Protein AF-A0A916QIC3-F1 (afdb_monomer_lite)

Structure (mmCIF, N/CA/C/O backbone):
data_AF-A0A916QIC3-F1
#
_entry.id   AF-A0A916QIC3-F1
#
loop_
_atom_site.group_PDB
_atom_site.id
_atom_site.type_symbol
_atom_site.label_atom_id
_atom_site.label_alt_id
_atom_site.label_comp_id
_atom_site.label_asym_id
_atom_site.label_entity_id
_atom_site.label_seq_id
_atom_site.pdbx_PDB_ins_code
_atom_site.Cartn_x
_atom_site.Cartn_y
_atom_site.Cartn_z
_atom_site.occupancy
_atom_site.B_iso_or_equiv
_atom_site.auth_seq_id
_atom_site.auth_comp_id
_atom_site.auth_asym_id
_atom_site.auth_atom_id
_atom_site.pdbx_PDB_model_num
ATOM 1 N N . MET A 1 1 ? -20.312 22.225 -7.350 1.00 36.09 1 MET A N 1
ATOM 2 C CA . MET A 1 1 ? -18.936 21.934 -6.899 1.00 36.09 1 MET A CA 1
ATOM 3 C C . MET A 1 1 ? -18.117 21.579 -8.120 1.00 36.09 1 MET A C 1
ATOM 5 O O . MET A 1 1 ? -18.486 20.655 -8.829 1.00 36.09 1 MET A O 1
ATOM 9 N N . ILE A 1 2 ? -17.095 22.373 -8.419 1.00 29.08 2 ILE A N 1
ATOM 10 C CA . ILE A 1 2 ? -16.241 22.196 -9.595 1.00 29.08 2 ILE A CA 1
ATOM 11 C C . ILE A 1 2 ? -15.229 21.101 -9.238 1.00 29.08 2 ILE A C 1
ATOM 13 O O . ILE A 1 2 ? -14.421 21.301 -8.334 1.00 29.08 2 ILE A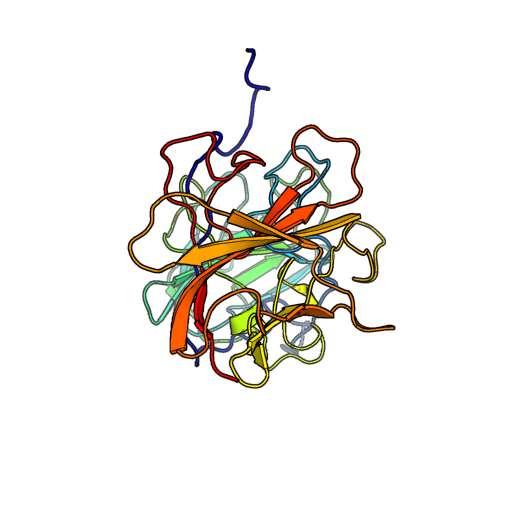 O 1
ATOM 17 N N . GLN A 1 3 ? -15.304 19.932 -9.888 1.00 31.45 3 GLN A N 1
ATOM 18 C CA . GLN A 1 3 ? -14.206 18.962 -9.850 1.00 31.45 3 GLN A CA 1
ATOM 19 C C . GLN A 1 3 ? -12.940 19.681 -10.340 1.00 31.45 3 GLN A C 1
ATOM 21 O O . GLN A 1 3 ? -12.985 20.271 -11.423 1.00 31.45 3 GLN A O 1
ATOM 26 N N . PRO A 1 4 ? -11.813 19.657 -9.610 1.00 37.28 4 PRO A N 1
ATOM 27 C CA . PRO A 1 4 ? -10.561 20.079 -10.210 1.00 37.28 4 PRO A CA 1
ATOM 28 C C . PRO A 1 4 ? -10.269 19.138 -11.381 1.00 37.28 4 PRO A C 1
ATOM 30 O O . PRO A 1 4 ? -10.272 17.913 -11.231 1.00 37.28 4 PRO A O 1
ATOM 33 N N . ALA A 1 5 ? -10.073 19.726 -12.559 1.00 37.09 5 ALA A N 1
ATOM 34 C CA . ALA A 1 5 ? -9.695 19.007 -13.761 1.00 37.09 5 ALA A CA 1
ATOM 35 C C . ALA A 1 5 ? -8.459 18.131 -13.474 1.00 37.09 5 ALA A C 1
ATOM 37 O O . ALA A 1 5 ? -7.467 18.619 -12.935 1.00 37.09 5 ALA A O 1
ATOM 38 N N . ASN A 1 6 ? -8.541 16.851 -13.857 1.00 51.19 6 ASN A N 1
ATOM 39 C CA . ASN A 1 6 ? -7.478 15.830 -13.836 1.00 51.19 6 ASN A CA 1
ATOM 40 C C . ASN A 1 6 ? -7.255 15.011 -12.546 1.00 51.19 6 ASN A C 1
ATOM 42 O O . ASN A 1 6 ? -6.152 14.504 -12.335 1.00 51.19 6 ASN A O 1
ATOM 46 N N . ALA A 1 7 ? -8.269 14.779 -11.705 1.00 57.62 7 ALA A N 1
ATOM 47 C CA . ALA A 1 7 ? -8.163 13.690 -10.726 1.00 57.62 7 ALA A CA 1
ATOM 48 C C . ALA A 1 7 ? -8.193 12.324 -11.448 1.00 57.62 7 ALA A C 1
ATOM 50 O O . ALA A 1 7 ? -9.140 12.029 -12.171 1.00 57.62 7 ALA A O 1
ATOM 51 N N . ALA A 1 8 ? -7.172 11.480 -11.247 1.00 75.38 8 ALA A N 1
ATOM 52 C CA . ALA A 1 8 ? -7.108 10.136 -11.846 1.00 75.38 8 ALA A CA 1
ATOM 53 C C . ALA A 1 8 ? -8.260 9.215 -11.396 1.00 75.38 8 ALA A C 1
ATOM 55 O O . ALA A 1 8 ? -8.572 8.235 -12.066 1.00 75.38 8 ALA A O 1
ATOM 56 N N . TYR A 1 9 ? -8.885 9.544 -10.264 1.00 88.31 9 TYR A N 1
ATOM 57 C CA . TYR A 1 9 ? -9.993 8.815 -9.667 1.00 88.31 9 TYR A CA 1
ATOM 58 C C . TYR A 1 9 ? -11.035 9.796 -9.131 1.00 88.31 9 TYR A C 1
ATOM 60 O O . TYR A 1 9 ? -10.699 10.893 -8.681 1.00 88.31 9 TYR A O 1
ATOM 68 N N . SER A 1 10 ? -12.298 9.374 -9.130 1.00 91.12 10 SER A N 1
ATOM 69 C CA . SER A 1 10 ? -13.367 10.093 -8.429 1.00 91.12 10 SER A CA 1
ATOM 70 C C . SER A 1 10 ? -13.342 9.774 -6.932 1.00 91.12 10 SER A C 1
ATOM 72 O O . SER A 1 10 ? -12.839 8.721 -6.527 1.00 91.12 10 SER A O 1
ATOM 74 N N . GLU A 1 11 ? -13.902 10.654 -6.101 1.00 91.62 11 GLU A N 1
ATOM 75 C CA . GLU A 1 11 ? -14.127 10.363 -4.678 1.00 91.62 11 GLU A CA 1
ATOM 76 C C . GLU A 1 11 ? -14.886 9.041 -4.519 1.00 91.62 11 GLU A C 1
ATOM 78 O O . GLU A 1 11 ? -15.765 8.721 -5.316 1.00 91.62 11 GLU A O 1
ATOM 83 N N . TYR A 1 12 ? -14.513 8.252 -3.514 1.00 93.94 12 TYR A N 1
ATOM 84 C CA . TYR A 1 12 ? -15.037 6.903 -3.281 1.00 93.94 12 TYR A CA 1
ATOM 85 C C . TYR A 1 12 ? -14.756 5.858 -4.372 1.00 93.94 12 TYR A C 1
ATOM 87 O O . TYR A 1 12 ? -15.239 4.732 -4.259 1.00 93.94 12 TYR A O 1
ATOM 95 N N . SER A 1 13 ? -13.904 6.140 -5.363 1.00 95.00 13 SER A N 1
ATOM 96 C CA . SER A 1 13 ? -13.377 5.069 -6.223 1.00 95.00 13 SER A CA 1
ATOM 97 C C . SER A 1 13 ? -12.638 4.051 -5.356 1.00 95.00 13 SER A C 1
ATOM 99 O O . SER A 1 13 ? -11.770 4.428 -4.565 1.00 95.00 13 SER A O 1
ATOM 101 N N . GLU A 1 14 ? -12.971 2.766 -5.474 1.00 96.25 14 GLU A N 1
ATOM 102 C CA . GLU A 1 14 ? -12.161 1.708 -4.872 1.00 96.25 14 GLU A CA 1
ATOM 103 C C . GLU A 1 14 ? -10.829 1.645 -5.608 1.00 96.25 14 GLU A C 1
ATOM 105 O O . GLU A 1 14 ? -10.810 1.295 -6.782 1.00 96.25 14 GLU A O 1
ATOM 110 N N . VAL A 1 15 ? -9.739 1.980 -4.924 1.00 96.62 15 VAL A N 1
ATOM 111 C CA . VAL A 1 15 ? -8.387 2.033 -5.512 1.00 96.62 15 VAL A CA 1
ATOM 112 C C . VAL A 1 15 ? -7.370 1.230 -4.709 1.00 96.62 15 VAL A C 1
ATOM 114 O O . VAL A 1 15 ? -6.227 1.089 -5.132 1.00 96.62 15 VAL A O 1
ATOM 117 N N . PHE A 1 16 ? -7.775 0.678 -3.564 1.00 97.75 16 PHE A N 1
ATOM 118 C CA . PHE A 1 16 ? -6.917 -0.124 -2.700 1.00 97.75 16 PHE A CA 1
ATOM 119 C C . PHE A 1 16 ? -7.486 -1.525 -2.486 1.00 97.75 16 PHE A C 1
ATOM 121 O O . PHE A 1 16 ? -8.695 -1.717 -2.323 1.00 97.75 16 PHE A O 1
ATOM 128 N N . ARG A 1 17 ? -6.583 -2.501 -2.451 1.00 95.75 17 ARG A N 1
ATOM 129 C CA . ARG A 1 17 ? -6.816 -3.889 -2.064 1.00 95.75 17 ARG A CA 1
ATOM 130 C C . ARG A 1 17 ? -6.059 -4.201 -0.776 1.00 95.75 17 ARG A C 1
ATOM 132 O O . ARG A 1 17 ? -5.179 -3.457 -0.344 1.00 95.75 17 ARG A O 1
ATOM 139 N N . GLY A 1 18 ? -6.451 -5.305 -0.145 1.00 92.88 18 GLY A N 1
ATOM 140 C CA . GLY A 1 18 ? -5.774 -5.836 1.030 1.00 92.88 18 GLY A CA 1
ATOM 141 C C . GLY A 1 18 ? -4.408 -6.435 0.695 1.00 92.88 18 GLY A C 1
ATOM 142 O O . GLY A 1 18 ? -3.735 -6.040 -0.254 1.00 92.88 18 GLY A O 1
ATOM 143 N N . VAL A 1 19 ? -4.001 -7.400 1.509 1.00 92.50 19 VAL A N 1
ATOM 144 C CA . VAL A 1 19 ? -2.810 -8.213 1.244 1.00 92.50 19 VAL A CA 1
ATOM 145 C C . VAL A 1 19 ? -3.094 -9.172 0.086 1.00 92.50 19 VAL A C 1
ATOM 147 O O . VAL A 1 19 ? -4.234 -9.608 -0.063 1.00 92.50 19 VAL A O 1
ATOM 150 N N . ILE A 1 20 ? -2.078 -9.488 -0.717 1.00 93.56 20 ILE A N 1
ATOM 151 C CA . ILE A 1 20 ? -2.172 -10.543 -1.740 1.00 93.56 20 ILE A CA 1
ATOM 152 C C . ILE A 1 20 ? -2.288 -11.896 -1.038 1.00 93.56 20 ILE A C 1
ATOM 154 O O . ILE A 1 20 ? -3.292 -12.589 -1.161 1.00 93.56 20 ILE A O 1
ATOM 158 N N . ASP A 1 21 ? -1.277 -12.220 -0.235 1.00 90.62 21 ASP A N 1
ATOM 159 C CA . ASP A 1 21 ? -1.201 -13.421 0.587 1.00 90.62 21 ASP A CA 1
ATOM 160 C C . ASP A 1 21 ? -0.213 -13.196 1.756 1.00 90.62 21 ASP A C 1
ATOM 162 O O . ASP A 1 21 ? 0.237 -12.073 2.017 1.00 90.62 21 ASP A O 1
ATOM 166 N N . SER A 1 22 ? 0.098 -14.258 2.504 1.00 86.12 22 SER A N 1
ATOM 167 C CA . SER A 1 22 ? 1.035 -14.223 3.632 1.00 86.12 22 SER A CA 1
ATOM 168 C C . SER A 1 22 ? 2.458 -14.684 3.289 1.00 86.12 22 SER A C 1
ATOM 170 O O . SER A 1 22 ? 3.361 -14.517 4.118 1.00 86.12 22 SER A O 1
ATOM 172 N N . THR A 1 23 ? 2.710 -15.220 2.094 1.00 90.44 23 THR A N 1
ATOM 173 C CA . THR A 1 23 ? 3.925 -15.986 1.750 1.00 90.44 23 THR A CA 1
ATOM 174 C C . THR A 1 23 ? 4.764 -15.364 0.643 1.00 90.44 23 THR A C 1
ATOM 176 O O . THR A 1 23 ? 5.979 -15.512 0.676 1.00 90.44 23 THR A O 1
ATOM 179 N N . THR A 1 24 ? 4.160 -14.621 -0.278 1.00 92.69 24 THR A N 1
ATOM 180 C CA . THR A 1 24 ? 4.833 -13.965 -1.397 1.00 92.69 24 THR A CA 1
ATOM 181 C C . THR A 1 24 ? 5.832 -12.939 -0.889 1.00 92.69 24 THR A C 1
ATOM 183 O O . THR A 1 24 ? 5.521 -12.097 -0.038 1.00 92.69 24 THR A O 1
ATOM 186 N N . ARG A 1 25 ? 7.059 -13.031 -1.397 1.00 94.56 25 ARG A N 1
ATOM 187 C CA . ARG A 1 25 ? 8.159 -12.111 -1.123 1.00 94.56 25 ARG A CA 1
ATOM 188 C C . ARG A 1 25 ? 8.758 -11.714 -2.459 1.00 94.56 25 ARG A C 1
ATOM 190 O O . ARG A 1 25 ? 9.054 -12.584 -3.260 1.00 94.56 25 ARG A O 1
ATOM 197 N N . TRP A 1 26 ? 8.883 -10.416 -2.682 1.00 96.75 26 TRP A N 1
ATOM 198 C CA . TRP A 1 26 ? 9.445 -9.859 -3.907 1.00 96.75 26 TRP A CA 1
ATOM 199 C C . TRP A 1 26 ? 10.840 -9.324 -3.643 1.00 96.75 26 TRP A C 1
ATOM 201 O O . TRP A 1 26 ? 11.069 -8.706 -2.601 1.00 96.75 26 TRP A O 1
ATOM 211 N N . ILE A 1 27 ? 11.750 -9.489 -4.596 1.00 97.94 27 ILE A N 1
ATOM 212 C CA . ILE A 1 27 ? 13.033 -8.789 -4.535 1.00 97.94 27 ILE A CA 1
ATOM 213 C C . ILE A 1 27 ? 12.848 -7.292 -4.797 1.00 97.94 27 ILE A C 1
ATOM 215 O O . ILE A 1 27 ? 11.770 -6.817 -5.183 1.00 97.94 27 ILE A O 1
ATOM 219 N N . SER A 1 28 ? 13.905 -6.512 -4.575 1.00 97.56 28 SER A N 1
ATOM 220 C CA . SER A 1 28 ? 13.882 -5.112 -4.987 1.00 97.56 28 SER A CA 1
ATOM 221 C C . SER A 1 28 ? 13.668 -4.980 -6.504 1.00 97.56 28 SER A C 1
ATOM 223 O O . SER A 1 28 ? 14.332 -5.682 -7.266 1.00 97.56 28 SER A O 1
ATOM 225 N N . PRO A 1 29 ? 12.834 -4.030 -6.973 1.00 97.31 29 PRO A N 1
ATOM 226 C CA . PRO A 1 29 ? 12.644 -3.772 -8.401 1.00 97.31 29 PRO A CA 1
ATOM 227 C C . PRO A 1 29 ? 13.848 -3.100 -9.074 1.00 97.31 29 PRO A C 1
ATOM 229 O O . PRO A 1 29 ? 13.781 -2.793 -10.263 1.00 97.31 29 PRO A O 1
ATOM 232 N N . ILE A 1 30 ? 14.929 -2.820 -8.338 1.00 96.69 30 ILE A N 1
ATOM 233 C CA . ILE A 1 30 ? 16.113 -2.119 -8.838 1.00 96.69 30 ILE A CA 1
ATOM 234 C C . ILE A 1 30 ? 17.371 -2.928 -8.540 1.00 96.69 30 ILE A C 1
ATOM 236 O O . ILE A 1 30 ? 17.587 -3.361 -7.408 1.00 96.69 30 ILE A O 1
ATOM 240 N N . ALA A 1 31 ? 18.247 -3.037 -9.538 1.00 95.25 31 ALA A N 1
ATOM 241 C CA . ALA A 1 31 ? 19.553 -3.670 -9.401 1.00 95.25 31 ALA A CA 1
ATOM 242 C C . ALA A 1 31 ? 20.696 -2.788 -9.933 1.00 95.25 31 ALA A C 1
ATOM 244 O O . ALA A 1 31 ? 20.499 -1.892 -10.766 1.00 95.25 31 ALA A O 1
ATOM 245 N N . ASP A 1 32 ? 21.910 -3.039 -9.445 1.00 92.19 32 ASP A N 1
ATOM 246 C CA . ASP A 1 32 ? 23.135 -2.480 -10.017 1.00 92.19 32 ASP A CA 1
ATOM 247 C C . ASP A 1 32 ? 23.535 -3.196 -11.321 1.00 92.19 32 ASP A C 1
ATOM 249 O O . ASP A 1 32 ? 22.883 -4.141 -11.765 1.00 92.19 32 ASP A O 1
ATOM 253 N N . SER A 1 33 ? 24.612 -2.745 -11.971 1.00 88.12 33 SER A N 1
ATOM 254 C CA . SER A 1 33 ? 25.088 -3.331 -13.234 1.00 88.12 33 SER A CA 1
ATOM 255 C C . SER A 1 33 ? 25.469 -4.810 -13.141 1.00 88.12 33 SER A C 1
ATOM 257 O O . SER A 1 33 ? 25.479 -5.475 -14.174 1.00 88.12 33 SER A O 1
ATOM 259 N N . ASN A 1 34 ? 25.761 -5.305 -11.938 1.00 90.38 34 ASN A N 1
ATOM 260 C CA . ASN A 1 34 ? 26.170 -6.678 -11.664 1.00 90.38 34 ASN A CA 1
ATOM 261 C C . ASN A 1 34 ? 24.984 -7.564 -11.242 1.00 90.38 34 ASN A C 1
ATOM 263 O O . ASN A 1 34 ? 25.183 -8.744 -10.981 1.00 90.38 34 ASN A O 1
ATOM 267 N N . GLY A 1 35 ? 23.767 -7.011 -11.172 1.00 88.19 35 GLY A N 1
ATOM 268 C CA . GLY A 1 35 ? 22.565 -7.733 -10.750 1.00 88.19 35 GLY A CA 1
ATOM 269 C C . GLY A 1 35 ? 22.335 -7.741 -9.237 1.00 88.19 35 GLY A C 1
ATOM 270 O O . GLY A 1 35 ? 21.396 -8.385 -8.778 1.00 88.19 35 GLY A O 1
ATOM 271 N N . ASN A 1 36 ? 23.126 -7.011 -8.442 1.00 94.50 36 ASN A N 1
ATOM 272 C CA . ASN A 1 36 ? 22.875 -6.924 -7.005 1.00 94.50 36 ASN A CA 1
ATOM 273 C C . ASN A 1 36 ? 21.669 -6.027 -6.730 1.00 94.50 36 ASN A C 1
ATOM 275 O O . ASN A 1 36 ? 21.568 -4.924 -7.275 1.00 94.50 36 ASN A O 1
ATOM 279 N N . GLN A 1 37 ? 20.791 -6.466 -5.829 1.00 95.31 37 GLN A N 1
ATOM 280 C CA . GLN A 1 37 ? 19.622 -5.693 -5.416 1.00 95.31 37 GLN A CA 1
ATOM 281 C C . GLN A 1 37 ? 20.039 -4.373 -4.759 1.00 95.31 37 GLN A C 1
ATOM 283 O O . GLN A 1 37 ? 20.808 -4.343 -3.797 1.00 95.31 37 GLN A O 1
ATOM 288 N N . LEU A 1 38 ? 19.475 -3.273 -5.247 1.00 95.56 38 LEU A N 1
ATOM 289 C CA . LEU A 1 38 ? 19.570 -1.957 -4.625 1.00 95.56 38 LEU A CA 1
ATOM 290 C C . LEU A 1 38 ? 18.245 -1.656 -3.947 1.00 95.56 38 LEU A C 1
ATOM 292 O O . LEU A 1 38 ? 17.210 -1.961 -4.512 1.00 95.56 38 LEU A O 1
ATOM 296 N N . TRP A 1 39 ? 18.246 -1.008 -2.788 1.00 94.50 39 TRP A N 1
ATOM 297 C CA . TRP A 1 39 ? 17.021 -0.671 -2.054 1.00 94.50 39 TRP A CA 1
ATOM 298 C C . TRP A 1 39 ? 16.875 0.851 -1.968 1.00 94.50 39 TRP A C 1
ATOM 300 O O . TRP A 1 39 ? 17.329 1.447 -0.990 1.00 94.50 39 TRP A O 1
ATOM 310 N N . PRO A 1 40 ? 16.312 1.512 -2.998 1.00 92.81 40 PRO A N 1
ATOM 311 C CA . PRO A 1 40 ? 16.256 2.965 -3.033 1.00 92.81 40 PRO A CA 1
ATOM 312 C C . PRO A 1 40 ? 15.350 3.537 -1.945 1.00 92.81 40 PRO A C 1
ATOM 314 O O . PRO A 1 40 ? 14.420 2.881 -1.472 1.00 92.81 40 PRO A O 1
ATOM 317 N N . THR A 1 41 ? 15.587 4.794 -1.582 1.00 92.06 41 THR A N 1
ATOM 318 C CA . THR A 1 41 ? 14.710 5.533 -0.669 1.00 92.06 41 THR A CA 1
ATOM 319 C C . THR A 1 41 ? 13.298 5.625 -1.244 1.00 92.06 41 THR A C 1
ATOM 321 O O . THR A 1 41 ? 13.124 6.005 -2.402 1.00 92.06 41 THR A O 1
ATOM 324 N N . VAL A 1 42 ? 12.285 5.330 -0.425 1.00 93.31 42 VAL A N 1
ATOM 325 C CA . VAL A 1 42 ? 10.874 5.454 -0.818 1.00 93.31 42 VAL A CA 1
ATOM 326 C C . VAL A 1 42 ? 10.425 6.906 -0.606 1.00 93.31 42 VAL A C 1
ATOM 328 O O . VAL A 1 42 ? 10.173 7.352 0.511 1.00 93.31 42 VAL A O 1
ATOM 331 N N . THR A 1 43 ? 10.334 7.695 -1.668 1.00 90.94 43 THR A N 1
ATOM 332 C CA . THR A 1 43 ? 9.992 9.125 -1.571 1.00 90.94 43 THR A CA 1
ATOM 333 C C . THR A 1 43 ? 8.504 9.365 -1.396 1.00 90.94 43 THR A C 1
ATOM 335 O O . THR A 1 43 ? 8.123 10.392 -0.829 1.00 90.94 43 THR A O 1
ATOM 338 N N . SER A 1 44 ? 7.670 8.410 -1.814 1.00 91.69 44 SER A N 1
ATOM 339 C CA . SER A 1 44 ? 6.245 8.423 -1.518 1.00 91.69 44 SER A CA 1
ATOM 340 C C . SER A 1 44 ? 5.683 7.025 -1.303 1.00 91.69 44 SER A C 1
ATOM 342 O O . SER A 1 44 ? 5.964 6.113 -2.077 1.00 91.69 44 SER A O 1
ATOM 344 N N . LYS A 1 45 ? 4.888 6.846 -0.246 1.00 94.81 45 LYS A N 1
ATOM 345 C CA . LYS A 1 45 ? 4.380 5.528 0.168 1.00 94.81 45 LYS A CA 1
ATOM 346 C C . LYS A 1 45 ? 3.026 5.193 -0.432 1.00 94.81 45 LYS A C 1
ATOM 348 O O . LYS A 1 45 ? 2.270 6.075 -0.823 1.00 94.81 45 LYS A O 1
ATOM 353 N N . TRP A 1 46 ? 2.664 3.923 -0.360 1.00 96.25 46 TRP A N 1
ATOM 354 C CA . TRP A 1 46 ? 1.316 3.444 -0.587 1.00 96.25 46 TRP A CA 1
ATOM 355 C C . TRP A 1 46 ? 0.347 4.017 0.453 1.00 96.25 46 TRP A C 1
ATOM 357 O O . TRP A 1 46 ? 0.648 4.108 1.653 1.00 96.25 46 TRP A O 1
ATOM 367 N N . ASN A 1 47 ? -0.832 4.420 -0.025 1.00 95.75 47 ASN A N 1
ATOM 368 C CA . ASN A 1 47 ? -1.877 5.096 0.743 1.00 95.75 47 ASN A CA 1
ATOM 369 C C . ASN A 1 47 ? -1.395 6.390 1.429 1.00 95.75 47 ASN A C 1
ATOM 371 O O . ASN A 1 47 ? -1.906 6.778 2.476 1.00 95.75 47 ASN A O 1
ATOM 375 N N . GLU A 1 48 ? -0.393 7.061 0.860 1.00 93.88 48 GLU A N 1
ATOM 376 C CA . GLU A 1 48 ? 0.116 8.318 1.398 1.00 93.88 48 GLU A CA 1
ATOM 377 C C . GLU A 1 48 ? -0.687 9.512 0.897 1.00 93.88 48 GLU A C 1
ATOM 379 O O . GLU A 1 48 ? -0.907 9.677 -0.302 1.00 93.88 48 GLU A O 1
ATOM 384 N N . VAL A 1 49 ? -1.094 10.390 1.810 1.00 92.19 49 VAL A N 1
ATOM 385 C CA . VAL A 1 49 ? -1.690 11.683 1.459 1.00 92.19 49 VAL A CA 1
ATOM 386 C C . VAL A 1 49 ? -0.597 12.647 0.996 1.00 92.19 49 VAL A C 1
ATOM 388 O O . VAL A 1 49 ? 0.449 12.729 1.632 1.00 92.19 49 VAL A O 1
ATOM 391 N N . ARG A 1 50 ? -0.834 13.406 -0.081 1.00 88.00 50 ARG A N 1
ATOM 392 C CA . ARG A 1 50 ? 0.176 14.206 -0.793 1.00 88.00 50 ARG A CA 1
ATOM 393 C C . ARG A 1 50 ? -0.388 15.565 -1.199 1.00 88.00 50 ARG A C 1
ATOM 395 O O . ARG A 1 50 ? -1.561 15.660 -1.547 1.00 88.00 50 ARG A O 1
ATOM 402 N N . ASN A 1 51 ? 0.464 16.586 -1.228 1.00 86.50 51 ASN A N 1
ATOM 403 C CA . ASN A 1 51 ? 0.152 17.893 -1.811 1.00 86.50 51 ASN A CA 1
ATOM 404 C C . ASN A 1 51 ? 0.817 18.027 -3.193 1.00 86.50 51 ASN A C 1
ATOM 406 O O . ASN A 1 51 ? 1.792 18.756 -3.351 1.00 86.50 51 ASN A O 1
ATOM 410 N N . VAL A 1 52 ? 0.361 17.228 -4.162 1.00 78.69 52 VAL A N 1
ATOM 411 C CA . VAL A 1 52 ? 0.960 17.134 -5.506 1.00 78.69 52 VAL A CA 1
ATOM 412 C C . VAL A 1 52 ? -0.115 16.993 -6.584 1.00 78.69 52 VAL A C 1
ATOM 414 O O . VAL A 1 52 ? -1.219 16.517 -6.309 1.00 78.69 52 VAL A O 1
ATOM 417 N N . ASN A 1 53 ? 0.238 17.330 -7.827 1.00 70.44 53 ASN A N 1
ATOM 418 C CA . ASN A 1 53 ? -0.593 17.123 -9.020 1.00 70.44 53 ASN A CA 1
ATOM 419 C C . ASN A 1 53 ? -0.524 15.659 -9.502 1.00 70.44 53 ASN A C 1
ATOM 421 O O . ASN A 1 53 ? -0.040 15.367 -10.590 1.00 70.44 53 ASN A O 1
ATOM 425 N N . GLY A 1 54 ? -0.990 14.735 -8.658 1.00 79.00 54 GLY A N 1
ATOM 426 C CA . GLY A 1 54 ? -1.021 13.292 -8.903 1.00 79.00 54 GLY A CA 1
ATOM 427 C C . GLY A 1 54 ? -2.065 12.590 -8.028 1.00 79.00 54 GLY A C 1
ATOM 428 O O . GLY A 1 54 ? -2.944 13.227 -7.442 1.00 79.00 54 GLY A O 1
ATOM 429 N N . THR A 1 55 ? -1.994 11.261 -7.910 1.00 85.31 55 THR A N 1
ATOM 430 C CA . THR A 1 55 ? -2.927 10.515 -7.046 1.00 85.31 55 THR A CA 1
ATOM 431 C C . THR A 1 55 ? -2.716 10.893 -5.578 1.00 85.31 55 THR A C 1
ATOM 433 O O . THR A 1 55 ? -1.604 10.852 -5.061 1.00 85.31 55 THR A O 1
ATOM 436 N N . SER A 1 56 ? -3.771 11.286 -4.873 1.00 89.50 56 SER A N 1
ATOM 437 C CA . SER A 1 56 ? -3.714 11.480 -3.428 1.00 89.50 56 SER A CA 1
ATOM 438 C C . SER A 1 56 ? -5.015 10.994 -2.782 1.00 89.50 56 SER A C 1
ATOM 440 O O . SER A 1 56 ? -6.055 11.612 -3.036 1.00 89.50 56 SER A O 1
ATOM 442 N N . PRO A 1 57 ? -4.984 9.912 -1.981 1.00 93.12 57 PRO A N 1
ATOM 443 C CA . PRO A 1 57 ? -3.789 9.176 -1.555 1.00 93.12 57 PRO A CA 1
ATOM 444 C C . PRO A 1 57 ? -3.075 8.427 -2.694 1.00 93.12 57 PRO A C 1
ATOM 446 O O . PRO A 1 57 ? -3.653 8.180 -3.752 1.00 93.12 57 PRO A O 1
ATOM 449 N N . HIS A 1 58 ? -1.794 8.132 -2.491 1.00 94.12 58 HIS A N 1
ATOM 450 C CA . HIS A 1 58 ? -0.934 7.499 -3.483 1.00 94.12 58 HIS A CA 1
ATOM 451 C C . HIS A 1 58 ? -1.260 6.008 -3.661 1.00 94.12 58 HIS A C 1
ATOM 453 O O . HIS A 1 58 ? -1.405 5.275 -2.683 1.00 94.12 58 HIS A O 1
ATOM 459 N N . VAL A 1 59 ? -1.372 5.563 -4.914 1.00 94.94 59 VAL A N 1
ATOM 460 C CA . VAL A 1 59 ? -1.808 4.210 -5.307 1.00 94.94 59 VAL A CA 1
ATOM 461 C C . VAL A 1 59 ? -0.611 3.407 -5.842 1.00 94.94 59 VAL A C 1
ATOM 463 O O . VAL A 1 59 ? -0.616 2.954 -6.983 1.00 94.94 59 VAL A O 1
ATOM 466 N N . GLY A 1 60 ? 0.445 3.315 -5.034 1.00 95.50 60 GLY A N 1
ATOM 467 C CA . GLY A 1 60 ? 1.738 2.702 -5.358 1.00 95.50 60 GLY A CA 1
ATOM 468 C C . GLY A 1 60 ? 2.830 3.232 -4.426 1.00 95.50 60 GLY A C 1
ATOM 469 O O . GLY A 1 60 ? 2.520 3.834 -3.398 1.00 95.50 60 GLY A O 1
ATOM 470 N N . VAL A 1 61 ? 4.094 3.033 -4.782 1.00 95.44 61 VAL A N 1
ATOM 471 C CA . VAL A 1 61 ? 5.254 3.649 -4.125 1.00 95.44 61 VAL A CA 1
ATOM 472 C C . VAL A 1 61 ? 6.135 4.345 -5.153 1.00 95.44 61 VAL A C 1
ATOM 474 O O . VAL A 1 61 ? 6.272 3.862 -6.271 1.00 95.44 61 VAL A O 1
ATOM 477 N N . ASP A 1 62 ? 6.746 5.458 -4.760 1.00 94.44 62 ASP A N 1
ATOM 478 C CA . ASP A 1 62 ? 7.721 6.170 -5.586 1.00 94.44 62 ASP A CA 1
ATOM 479 C C . ASP A 1 62 ? 9.110 5.909 -4.998 1.00 94.44 62 ASP A C 1
ATOM 481 O O . ASP A 1 62 ? 9.354 6.162 -3.814 1.00 94.44 62 ASP A O 1
ATOM 485 N N . LEU A 1 63 ? 10.013 5.365 -5.812 1.00 94.00 63 LEU A N 1
ATOM 486 C CA . LEU A 1 63 ? 11.387 5.045 -5.432 1.00 94.00 63 LEU A CA 1
ATOM 487 C C . LEU A 1 63 ? 12.340 6.087 -6.017 1.00 94.00 63 LEU A C 1
ATOM 489 O O . LEU A 1 63 ? 12.330 6.330 -7.224 1.00 94.00 63 LEU A O 1
ATOM 493 N N . SER A 1 64 ? 13.198 6.677 -5.183 1.00 91.00 64 SER A N 1
ATOM 494 C CA . SER A 1 64 ? 14.214 7.628 -5.641 1.00 91.00 64 SER A CA 1
ATOM 495 C C . SER A 1 64 ? 15.322 6.898 -6.389 1.00 91.00 64 SER A C 1
ATOM 497 O O . SER A 1 64 ? 16.200 6.286 -5.782 1.00 91.00 64 SER A O 1
ATOM 499 N N . VAL A 1 65 ? 15.284 6.961 -7.715 1.00 86.62 65 VAL A N 1
ATOM 500 C CA . VAL A 1 65 ? 16.277 6.339 -8.589 1.00 86.62 65 VAL A CA 1
ATOM 501 C C . VAL A 1 65 ? 16.676 7.305 -9.689 1.00 86.62 65 VAL A C 1
ATOM 503 O O . VAL A 1 65 ? 15.825 7.923 -10.319 1.00 86.62 65 VAL A O 1
ATOM 506 N N . GLN A 1 66 ? 17.983 7.424 -9.913 1.00 77.44 66 GLN A N 1
ATOM 507 C CA . GLN A 1 66 ? 18.516 8.174 -11.047 1.00 77.44 66 GLN A CA 1
ATOM 508 C C . GLN A 1 66 ? 18.197 7.449 -12.358 1.00 77.44 66 GLN A C 1
ATOM 510 O O . GLN A 1 66 ? 18.202 6.208 -12.404 1.00 77.44 66 GLN A O 1
ATOM 515 N N . THR A 1 67 ? 18.011 8.215 -13.435 1.00 66.56 67 THR A N 1
ATOM 516 C CA . THR A 1 67 ? 18.050 7.677 -14.799 1.00 66.56 67 THR A CA 1
ATOM 517 C C . THR A 1 67 ? 19.319 6.840 -14.982 1.00 66.56 67 THR A C 1
ATOM 519 O O . THR A 1 67 ? 20.388 7.230 -14.519 1.00 66.56 67 THR A O 1
ATOM 522 N N . SER A 1 68 ? 19.194 5.663 -15.617 1.00 70.44 68 SER A N 1
ATOM 523 C CA . SER A 1 68 ? 20.217 4.605 -15.842 1.00 70.44 68 SER A CA 1
ATOM 524 C C . SER A 1 68 ? 20.194 3.378 -14.921 1.00 70.44 68 SER A C 1
ATOM 526 O O . SER A 1 68 ? 20.766 2.351 -15.297 1.00 70.44 68 SER A O 1
ATOM 528 N N . LYS A 1 69 ? 19.517 3.405 -13.763 1.00 84.88 69 LYS A N 1
ATOM 529 C CA . LYS A 1 69 ? 19.430 2.198 -12.916 1.00 84.88 69 LYS A CA 1
ATOM 530 C C . LYS A 1 69 ? 18.595 1.102 -13.586 1.00 84.88 69 LYS A C 1
ATOM 532 O O . LYS A 1 69 ? 17.592 1.386 -14.248 1.00 84.88 69 LYS A O 1
ATOM 537 N N . ARG A 1 70 ? 19.035 -0.155 -13.445 1.00 92.81 70 ARG A N 1
ATOM 538 C CA . ARG A 1 70 ? 18.349 -1.319 -14.021 1.00 92.81 70 ARG A CA 1
ATOM 539 C C . ARG A 1 70 ? 17.074 -1.561 -13.232 1.00 92.81 70 ARG A C 1
ATOM 541 O O . ARG A 1 70 ? 17.133 -1.680 -12.012 1.00 92.81 70 ARG A O 1
ATOM 548 N N . VAL A 1 71 ? 15.959 -1.644 -13.944 1.00 95.38 71 VAL A N 1
ATOM 549 C CA . VAL A 1 71 ? 14.704 -2.142 -13.385 1.00 95.38 71 VAL A CA 1
ATOM 550 C C . VAL A 1 71 ? 14.636 -3.627 -13.688 1.00 95.38 71 VAL A C 1
ATOM 552 O O . VAL A 1 71 ? 14.935 -4.033 -14.818 1.00 95.38 71 VAL A O 1
ATOM 555 N N . VAL A 1 72 ? 14.303 -4.417 -12.675 1.00 96.81 72 VAL A N 1
ATOM 556 C CA . VAL A 1 72 ? 14.314 -5.879 -12.738 1.00 96.81 72 VAL A CA 1
ATOM 557 C C . VAL A 1 72 ? 12.964 -6.479 -12.351 1.00 96.81 72 VAL A C 1
ATOM 559 O O . VAL A 1 72 ? 12.198 -5.875 -11.591 1.00 96.81 72 VAL A O 1
ATOM 562 N N . ALA A 1 73 ? 12.669 -7.657 -12.896 1.00 97.75 73 ALA A N 1
ATOM 563 C CA . ALA A 1 73 ? 11.511 -8.453 -12.524 1.00 97.75 73 ALA A CA 1
ATOM 564 C C . ALA A 1 73 ? 11.605 -8.822 -11.038 1.00 97.75 73 ALA A C 1
ATOM 566 O O . ALA A 1 73 ? 12.627 -9.326 -10.579 1.00 97.75 73 ALA A O 1
ATOM 567 N N . VAL A 1 74 ? 10.564 -8.519 -10.261 1.00 97.88 74 VAL A N 1
ATOM 568 C CA . VAL A 1 74 ? 10.577 -8.733 -8.801 1.00 97.88 74 VAL A CA 1
ATOM 569 C C . VAL A 1 74 ? 10.230 -10.158 -8.377 1.00 97.88 74 VAL A C 1
ATOM 571 O O . VAL A 1 74 ? 10.305 -10.471 -7.191 1.00 97.88 74 VAL A O 1
ATOM 574 N N . ALA A 1 75 ? 9.791 -10.961 -9.340 1.00 97.25 75 ALA A N 1
ATOM 575 C CA . ALA A 1 75 ? 9.437 -12.367 -9.246 1.00 97.25 75 ALA A CA 1
ATOM 576 C C . ALA A 1 75 ? 9.432 -12.935 -10.677 1.00 97.25 75 ALA A C 1
ATOM 578 O O . ALA A 1 75 ? 9.470 -12.164 -11.639 1.00 97.25 75 ALA A O 1
ATOM 579 N N . ASP A 1 76 ? 9.298 -14.249 -10.822 1.00 97.81 76 ASP A N 1
ATOM 580 C CA . ASP A 1 76 ? 9.008 -14.855 -12.122 1.00 97.81 76 ASP A CA 1
ATOM 581 C C . ASP A 1 76 ? 7.640 -14.384 -12.644 1.00 97.81 76 ASP A C 1
ATOM 583 O O . ASP A 1 76 ? 6.673 -14.227 -11.879 1.00 97.81 76 ASP A O 1
ATOM 587 N N . GLY A 1 77 ? 7.521 -14.181 -13.955 1.00 97.56 77 GLY A N 1
ATOM 588 C CA . GLY A 1 77 ? 6.239 -13.818 -14.545 1.00 97.56 77 GLY A CA 1
ATOM 589 C C . GLY A 1 77 ? 6.273 -13.463 -16.023 1.00 97.56 77 GLY A C 1
ATOM 590 O O . GLY A 1 77 ? 7.310 -13.491 -16.677 1.00 97.56 77 GLY A O 1
ATOM 591 N N . TYR A 1 78 ? 5.103 -13.078 -16.532 1.00 97.81 78 TYR A N 1
ATOM 592 C CA . TYR A 1 78 ? 4.932 -12.666 -17.923 1.00 97.81 78 TYR A CA 1
ATOM 593 C C . TYR A 1 78 ? 4.909 -11.140 -18.043 1.00 97.81 78 TYR A C 1
ATOM 595 O O . TYR A 1 78 ? 4.011 -10.469 -17.521 1.00 97.81 78 TYR A O 1
ATOM 603 N N . LEU A 1 79 ? 5.887 -10.585 -18.749 1.00 97.00 79 LEU A N 1
ATOM 604 C CA . LEU A 1 79 ? 6.055 -9.160 -18.985 1.00 97.00 79 LEU A CA 1
ATOM 605 C C . LEU A 1 79 ? 5.177 -8.680 -20.144 1.00 97.00 79 LEU A C 1
ATOM 607 O O . LEU A 1 79 ? 5.141 -9.272 -21.221 1.00 97.00 79 LEU A O 1
ATOM 611 N N . THR A 1 80 ? 4.487 -7.564 -19.941 1.00 95.44 80 THR A N 1
ATOM 612 C CA . THR A 1 80 ? 3.691 -6.870 -20.954 1.00 95.44 80 THR A CA 1
ATOM 613 C C . THR A 1 80 ? 4.010 -5.384 -20.935 1.00 95.44 80 THR A C 1
ATOM 615 O O . THR A 1 80 ? 3.867 -4.718 -19.911 1.00 95.44 80 THR A O 1
ATOM 618 N N . ASN A 1 81 ? 4.383 -4.825 -22.080 1.00 93.38 81 ASN A N 1
ATOM 619 C CA . ASN A 1 81 ? 4.411 -3.383 -22.268 1.00 93.38 81 ASN A CA 1
ATOM 620 C C . ASN A 1 81 ? 2.991 -2.848 -22.500 1.00 93.38 81 ASN A C 1
ATOM 622 O O . ASN A 1 81 ? 2.307 -3.304 -23.417 1.00 93.38 81 ASN A O 1
ATOM 626 N N . LEU A 1 82 ? 2.550 -1.877 -21.697 1.00 92.06 82 LEU A N 1
ATOM 627 C CA . LEU A 1 82 ? 1.189 -1.336 -21.804 1.00 92.06 82 LEU A CA 1
ATOM 628 C C . LEU A 1 82 ? 1.045 -0.235 -22.863 1.00 92.06 82 LEU A C 1
ATOM 630 O O . LEU A 1 82 ? -0.081 0.136 -23.189 1.00 92.06 82 LEU A O 1
ATOM 634 N N . GLY A 1 83 ? 2.152 0.296 -23.395 1.00 87.56 83 GLY A N 1
ATOM 635 C CA . GLY A 1 83 ? 2.137 1.338 -24.427 1.00 87.56 83 GLY A CA 1
ATOM 636 C C . GLY A 1 83 ? 1.438 2.632 -23.998 1.00 87.56 83 GLY A C 1
ATOM 637 O O . GLY A 1 83 ? 0.898 3.351 -24.837 1.00 87.56 83 GLY A O 1
ATOM 638 N N . ASP A 1 84 ? 1.396 2.909 -22.695 1.00 88.81 84 ASP A N 1
ATOM 639 C CA . ASP A 1 84 ? 0.684 4.051 -22.140 1.00 88.81 84 ASP A CA 1
ATOM 640 C C . ASP A 1 84 ? 1.583 5.291 -21.983 1.00 88.81 84 ASP A C 1
ATOM 642 O O . ASP A 1 84 ? 2.781 5.282 -22.273 1.00 88.81 84 ASP A O 1
ATOM 646 N N . ARG A 1 85 ? 1.006 6.398 -21.500 1.00 87.44 85 ARG A N 1
ATOM 647 C CA . ARG A 1 85 ? 1.729 7.674 -21.346 1.00 87.44 85 ARG A CA 1
ATOM 648 C C . ARG A 1 85 ? 2.840 7.659 -20.286 1.00 87.44 85 ARG A C 1
ATOM 650 O O . ARG A 1 85 ? 3.574 8.640 -20.183 1.00 87.44 85 ARG A O 1
ATOM 657 N N . TYR A 1 86 ? 2.921 6.610 -19.469 1.00 88.88 86 TYR A N 1
ATOM 658 C CA . TYR A 1 86 ? 3.899 6.461 -18.393 1.00 88.88 86 TYR A CA 1
ATOM 659 C C . TYR A 1 86 ? 5.012 5.471 -18.752 1.00 88.88 86 TYR A C 1
ATOM 661 O O . TYR A 1 86 ? 5.884 5.226 -17.916 1.00 88.88 86 TYR A O 1
ATOM 669 N N . ASN A 1 87 ? 4.996 4.915 -19.972 1.00 90.69 87 ASN A N 1
ATOM 670 C CA . ASN A 1 87 ? 5.824 3.780 -20.380 1.00 90.69 87 ASN A CA 1
ATOM 671 C C . ASN A 1 87 ? 5.721 2.611 -19.395 1.00 90.69 87 ASN A C 1
ATOM 673 O O . ASN A 1 87 ? 6.738 2.057 -18.972 1.00 90.69 87 ASN A O 1
ATOM 677 N N . THR A 1 88 ? 4.504 2.259 -18.984 1.00 93.31 88 THR A N 1
ATOM 678 C CA . THR A 1 88 ? 4.335 1.173 -18.025 1.00 93.31 88 THR A CA 1
ATOM 679 C C . THR A 1 88 ? 4.742 -0.165 -18.620 1.00 93.31 88 THR A C 1
ATOM 681 O O . THR A 1 88 ? 4.275 -0.572 -19.688 1.00 93.31 88 THR A O 1
ATOM 684 N N . VAL A 1 89 ? 5.557 -0.887 -17.861 1.00 95.00 89 VAL A N 1
ATOM 685 C CA . VAL A 1 89 ? 5.748 -2.321 -18.029 1.00 95.00 89 VAL A CA 1
ATOM 686 C C . VAL A 1 89 ? 5.024 -3.026 -16.888 1.00 95.00 89 VAL A C 1
ATOM 688 O O . VAL A 1 89 ? 5.098 -2.599 -15.739 1.00 95.00 89 VAL A O 1
ATOM 691 N N . SER A 1 90 ? 4.289 -4.079 -17.216 1.00 97.06 90 SER A N 1
ATOM 692 C CA . SER A 1 90 ? 3.490 -4.867 -16.288 1.00 97.06 90 SER A CA 1
ATOM 693 C C . SER A 1 90 ? 3.982 -6.304 -16.286 1.00 97.06 90 SER A C 1
ATOM 695 O O . SER A 1 90 ? 3.965 -6.963 -17.320 1.00 97.06 90 SER A O 1
ATOM 697 N N . LEU A 1 91 ? 4.430 -6.788 -15.136 1.00 97.81 91 LEU A N 1
ATOM 698 C CA . LEU A 1 91 ? 4.818 -8.175 -14.932 1.00 97.81 91 LEU A CA 1
ATOM 699 C C . LEU A 1 91 ? 3.676 -8.901 -14.221 1.00 97.81 91 LEU A C 1
ATOM 701 O O . LEU A 1 91 ? 3.375 -8.613 -13.062 1.00 97.81 91 LEU A O 1
ATOM 705 N N . LYS A 1 92 ? 3.038 -9.845 -14.908 1.00 98.00 92 LYS A N 1
ATOM 706 C CA . LYS A 1 92 ? 2.042 -10.730 -14.306 1.00 98.00 92 LYS A CA 1
ATOM 707 C C . LYS A 1 92 ? 2.760 -11.846 -13.549 1.00 98.00 92 LYS A C 1
ATOM 709 O O . LYS A 1 92 ? 3.311 -12.747 -14.177 1.00 98.00 92 LYS A O 1
ATOM 714 N N . THR A 1 93 ? 2.733 -11.793 -12.222 1.00 95.31 93 THR A N 1
ATOM 715 C CA . THR A 1 93 ? 3.301 -12.832 -11.352 1.00 95.31 93 THR A CA 1
ATOM 716 C C . THR A 1 93 ? 2.275 -13.943 -11.091 1.00 95.31 93 THR A C 1
ATOM 718 O O . THR A 1 93 ? 1.139 -13.898 -11.576 1.00 95.31 93 THR A O 1
ATOM 721 N N . ALA A 1 94 ? 2.634 -14.931 -10.265 1.00 80.94 94 ALA A N 1
ATOM 722 C CA . ALA A 1 94 ? 1.667 -15.879 -9.707 1.00 80.94 94 ALA A CA 1
ATOM 723 C C . ALA A 1 94 ? 0.465 -15.160 -9.041 1.00 80.94 94 ALA A C 1
ATOM 725 O O . ALA A 1 94 ? 0.575 -14.008 -8.613 1.00 80.94 94 ALA A O 1
ATOM 726 N N . ASN A 1 95 ? -0.680 -15.850 -8.940 1.00 80.75 95 ASN A N 1
ATOM 727 C CA . ASN A 1 95 ? -1.935 -15.362 -8.336 1.00 80.75 95 ASN A CA 1
ATOM 728 C C . ASN A 1 95 ? -2.635 -14.195 -9.068 1.00 80.75 95 ASN A C 1
ATOM 730 O O . ASN A 1 95 ? -3.376 -13.445 -8.436 1.00 80.75 95 ASN A O 1
ATOM 734 N N . ASP A 1 96 ? -2.414 -14.033 -10.379 1.00 87.50 96 ASP A N 1
ATOM 735 C CA . ASP A 1 96 ? -3.001 -12.950 -11.193 1.00 87.50 96 ASP A CA 1
ATOM 736 C C . ASP A 1 96 ? -2.709 -11.535 -10.646 1.00 87.50 96 ASP A C 1
ATOM 738 O O . ASP A 1 96 ? -3.492 -10.600 -10.822 1.00 87.50 96 ASP A O 1
ATOM 742 N N . VAL A 1 97 ? -1.556 -11.370 -9.993 1.00 95.44 97 VAL A N 1
ATOM 743 C CA . VAL A 1 97 ? -1.060 -10.072 -9.529 1.00 95.44 97 VAL A CA 1
ATOM 744 C C . VAL A 1 97 ? -0.220 -9.425 -10.622 1.00 95.44 97 VAL A C 1
ATOM 746 O O . VAL A 1 97 ? 0.657 -10.059 -11.207 1.00 95.44 97 VAL A O 1
ATOM 749 N N . TYR A 1 98 ? -0.460 -8.140 -10.864 1.00 97.75 98 TYR A N 1
ATOM 750 C CA . TYR A 1 98 ? 0.267 -7.349 -11.851 1.00 97.75 98 TYR A CA 1
ATOM 751 C C . TYR A 1 98 ? 1.201 -6.377 -11.145 1.00 97.75 98 TYR A C 1
ATOM 753 O O . TYR A 1 98 ? 0.769 -5.475 -10.427 1.00 97.75 98 TYR A O 1
ATOM 761 N N . CYS A 1 99 ? 2.495 -6.573 -11.332 1.00 97.44 99 CYS A N 1
ATOM 762 C CA . CYS A 1 99 ? 3.525 -5.678 -10.851 1.00 97.44 99 CYS A CA 1
ATOM 763 C C . CYS A 1 99 ? 3.790 -4.611 -11.918 1.00 97.44 99 CYS A C 1
ATOM 765 O O . CYS A 1 99 ? 4.290 -4.928 -12.997 1.00 97.44 99 CYS A O 1
ATOM 767 N N . HIS A 1 100 ? 3.417 -3.358 -11.652 1.00 97.62 100 HIS A N 1
ATOM 768 C CA . HIS A 1 100 ? 3.639 -2.273 -12.607 1.00 97.62 100 HIS A CA 1
ATOM 769 C C . HIS A 1 100 ? 4.903 -1.488 -12.272 1.00 97.62 100 HIS A C 1
ATOM 771 O O . HIS A 1 100 ? 5.143 -1.128 -11.118 1.00 97.62 100 HIS A O 1
ATOM 777 N N . TYR A 1 101 ? 5.655 -1.186 -13.324 1.00 96.62 101 TYR A N 1
ATOM 778 C CA . TYR A 1 101 ? 6.860 -0.372 -13.331 1.00 96.62 101 TYR A CA 1
ATOM 779 C C . TYR A 1 101 ? 6.603 0.829 -14.236 1.00 96.62 101 TYR A C 1
ATOM 781 O O . TYR A 1 101 ? 6.394 0.676 -15.440 1.00 96.62 101 TYR A O 1
ATOM 789 N N . GLU A 1 102 ? 6.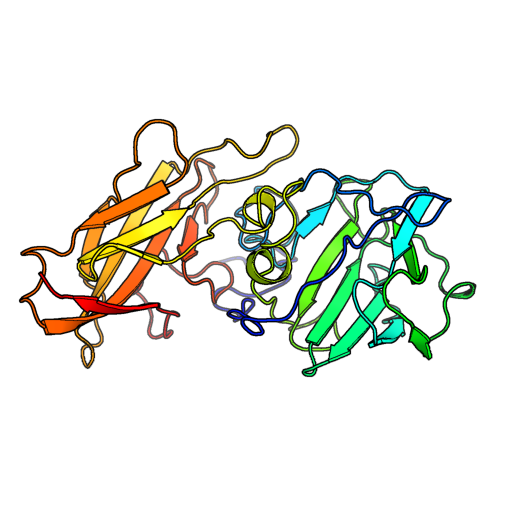575 2.022 -13.656 1.00 94.44 102 GLU A N 1
ATOM 790 C CA . GLU A 1 102 ? 6.104 3.246 -14.301 1.00 94.44 102 GLU A CA 1
ATOM 791 C C . GLU A 1 102 ? 7.152 4.346 -14.324 1.00 94.44 102 GLU A C 1
ATOM 793 O O . GLU A 1 102 ? 8.081 4.376 -13.520 1.00 94.44 102 GLU A O 1
ATOM 798 N N . HIS A 1 103 ? 6.968 5.279 -15.256 1.00 92.56 103 HIS A N 1
ATOM 799 C CA . HIS A 1 103 ? 7.914 6.351 -15.558 1.00 92.56 103 HIS A CA 1
ATOM 800 C C . HIS A 1 103 ? 9.237 5.835 -16.128 1.00 92.56 103 HIS A C 1
ATOM 802 O O . HIS A 1 103 ? 10.269 6.495 -16.044 1.00 92.56 103 HIS A O 1
ATOM 808 N N . MET A 1 104 ? 9.202 4.662 -16.756 1.00 90.62 104 MET A N 1
ATOM 809 C CA . MET A 1 104 ? 10.355 4.017 -17.374 1.00 90.62 104 MET A CA 1
ATOM 810 C C . MET A 1 104 ? 10.915 4.860 -18.524 1.00 90.62 104 MET A C 1
ATOM 812 O O . MET A 1 104 ? 10.186 5.602 -19.188 1.00 90.62 104 MET A O 1
ATOM 816 N N . VAL A 1 105 ? 12.213 4.719 -18.807 1.00 87.94 105 VAL A N 1
ATOM 817 C CA . VAL A 1 105 ? 12.805 5.296 -20.025 1.00 87.94 105 VAL A CA 1
ATOM 818 C C . VAL A 1 105 ? 12.082 4.745 -21.257 1.00 87.94 105 VAL A C 1
ATOM 820 O O . VAL A 1 105 ? 11.777 3.555 -21.321 1.00 87.94 105 VAL A O 1
ATOM 823 N N . VAL A 1 106 ? 11.844 5.610 -22.250 1.00 65.62 106 VAL A N 1
ATOM 824 C CA . VAL A 1 106 ? 11.305 5.236 -23.567 1.00 65.62 106 VAL A CA 1
ATOM 825 C C . VAL A 1 106 ? 12.313 4.321 -24.274 1.00 65.62 106 VAL A C 1
ATOM 827 O O . VAL A 1 106 ? 13.173 4.790 -25.012 1.00 65.62 106 VAL A O 1
ATOM 830 N N . ASN A 1 107 ? 12.262 3.014 -24.025 1.00 58.56 107 ASN A N 1
ATOM 831 C CA . ASN A 1 107 ? 12.928 2.022 -24.866 1.00 58.56 107 ASN A CA 1
ATOM 832 C C . ASN A 1 107 ? 12.291 0.638 -24.673 1.00 58.56 107 ASN A C 1
ATOM 834 O O . ASN A 1 107 ? 12.784 -0.205 -23.925 1.00 58.56 107 ASN A O 1
ATOM 838 N N . THR A 1 108 ? 11.170 0.421 -25.356 1.00 52.69 108 THR A N 1
ATOM 839 C CA . THR A 1 108 ? 10.436 -0.853 -25.381 1.00 52.69 108 THR A CA 1
ATOM 840 C C . THR A 1 108 ? 11.125 -1.915 -26.246 1.00 52.69 108 THR A C 1
ATOM 842 O O . THR A 1 108 ? 10.799 -3.092 -26.155 1.00 52.69 108 THR A O 1
ATOM 845 N N . THR A 1 109 ? 12.115 -1.530 -27.058 1.00 56.47 109 THR A N 1
ATOM 846 C CA . THR A 1 109 ? 12.809 -2.429 -27.994 1.00 56.47 109 THR A CA 1
ATOM 847 C C . THR A 1 109 ? 13.790 -3.403 -27.336 1.00 56.47 109 THR A C 1
ATOM 849 O O . THR A 1 109 ? 14.145 -4.396 -27.959 1.00 56.47 109 THR A O 1
ATOM 852 N N . GLY A 1 110 ? 14.229 -3.151 -26.097 1.00 72.69 110 GLY A N 1
ATOM 853 C CA . GLY A 1 110 ? 15.176 -4.027 -25.389 1.00 72.69 110 GLY A CA 1
ATOM 854 C C . GLY A 1 110 ? 14.545 -5.134 -24.536 1.00 72.69 110 GLY A C 1
ATOM 855 O O . GLY A 1 110 ? 15.269 -6.023 -24.098 1.00 72.69 110 GLY A O 1
ATOM 856 N N . TYR A 1 111 ? 13.233 -5.073 -24.281 1.00 85.56 111 TYR A N 1
ATOM 857 C CA . TYR A 1 111 ? 12.533 -5.956 -23.337 1.00 85.56 111 TYR A CA 1
ATOM 858 C C . TYR A 1 111 ? 11.170 -6.356 -23.924 1.00 85.56 111 TYR A C 1
ATOM 860 O O . TYR A 1 111 ? 10.168 -5.689 -23.649 1.00 85.56 111 TYR A O 1
ATOM 868 N N . PRO A 1 112 ? 11.135 -7.354 -24.829 1.00 91.12 112 PRO A N 1
ATOM 869 C CA . PRO A 1 112 ? 9.896 -7.787 -25.468 1.00 91.12 112 PRO A CA 1
ATOM 870 C C . PRO A 1 112 ? 8.911 -8.384 -24.457 1.00 91.12 112 PRO A C 1
ATOM 872 O O . PRO A 1 112 ? 9.291 -8.818 -23.377 1.00 91.12 112 PRO A O 1
ATOM 875 N N . ASN A 1 113 ? 7.632 -8.446 -24.829 1.00 94.69 113 ASN A N 1
ATOM 876 C CA . ASN A 1 113 ? 6.657 -9.203 -24.045 1.00 94.69 113 ASN A CA 1
ATOM 877 C C . ASN A 1 113 ? 7.054 -10.687 -24.024 1.00 94.69 113 ASN A C 1
ATOM 879 O O . ASN A 1 113 ? 7.421 -11.230 -25.068 1.00 94.69 113 ASN A O 1
ATOM 883 N N . GLY A 1 114 ? 6.943 -11.340 -22.871 1.00 96.00 114 GLY A N 1
ATOM 884 C CA . GLY A 1 114 ? 7.363 -12.731 -22.709 1.00 96.00 114 GLY A CA 1
ATOM 885 C C . GLY A 1 114 ? 7.577 -13.114 -21.252 1.00 96.00 114 GLY A C 1
ATOM 886 O O . GLY A 1 114 ? 7.300 -12.318 -20.358 1.00 96.00 114 GLY A O 1
ATOM 887 N N . ASP A 1 115 ? 8.070 -14.326 -21.028 1.00 97.75 115 ASP A N 1
ATOM 888 C CA . ASP A 1 115 ? 8.430 -14.814 -19.698 1.00 97.75 115 ASP A CA 1
ATOM 889 C C . ASP A 1 115 ? 9.785 -14.248 -19.253 1.00 97.75 115 ASP A C 1
ATOM 891 O O . ASP A 1 115 ? 10.726 -14.169 -20.043 1.00 97.75 115 ASP A O 1
ATOM 895 N N . TYR A 1 116 ? 9.858 -13.852 -17.986 1.00 97.31 116 TYR A N 1
ATOM 896 C CA . TYR A 1 116 ? 11.049 -13.330 -17.321 1.00 97.31 116 TYR A CA 1
ATOM 897 C C . TYR A 1 116 ? 11.192 -13.986 -15.948 1.00 97.31 116 TYR A C 1
ATOM 899 O O . TYR A 1 116 ? 10.194 -14.192 -15.251 1.00 97.31 116 TYR A O 1
ATOM 907 N N . GLU A 1 117 ? 12.428 -14.283 -15.561 1.00 97.69 117 GLU A N 1
ATOM 908 C CA . GLU A 1 117 ? 12.766 -14.808 -14.238 1.00 97.69 117 GLU A CA 1
ATOM 909 C C . GLU A 1 117 ? 12.995 -13.665 -13.239 1.00 97.69 117 GLU A C 1
ATOM 911 O O . GLU A 1 117 ? 13.330 -12.531 -13.606 1.00 97.69 117 GLU A O 1
ATOM 916 N N . GLU A 1 118 ? 12.823 -13.951 -11.949 1.00 97.88 118 GLU A N 1
ATOM 917 C CA . GLU A 1 118 ? 13.166 -13.029 -10.870 1.00 97.88 118 GLU A CA 1
ATOM 918 C C . GLU A 1 118 ? 14.602 -12.491 -11.034 1.00 97.88 118 GLU A C 1
ATOM 920 O O . GLU A 1 118 ? 15.575 -13.237 -11.123 1.00 97.88 118 GLU A O 1
ATOM 925 N N . GLY A 1 119 ? 14.752 -11.164 -11.044 1.00 97.12 119 GLY A N 1
ATOM 926 C CA . GLY A 1 119 ? 16.042 -10.489 -11.210 1.00 97.12 119 GLY A CA 1
ATOM 927 C C . GLY A 1 119 ? 16.420 -10.169 -12.656 1.00 97.12 119 GLY A C 1
ATOM 928 O O . GLY A 1 119 ? 17.328 -9.352 -12.869 1.00 97.12 119 GLY A O 1
ATOM 929 N N . ASP A 1 120 ? 15.706 -10.705 -13.650 1.00 96.56 120 ASP A N 1
ATOM 930 C CA . ASP A 1 120 ? 15.936 -10.331 -15.039 1.00 96.56 120 ASP A CA 1
ATOM 931 C C . ASP A 1 120 ? 15.702 -8.841 -15.251 1.00 96.56 120 ASP A C 1
ATOM 933 O O . ASP A 1 120 ? 14.778 -8.230 -14.712 1.00 96.56 120 ASP A O 1
ATOM 937 N N . ARG A 1 121 ? 16.537 -8.224 -16.089 1.00 94.56 121 ARG A N 1
ATOM 938 C CA . ARG A 1 121 ? 16.341 -6.820 -16.450 1.00 94.56 121 ARG A CA 1
ATOM 939 C C . ARG A 1 121 ? 15.155 -6.696 -17.393 1.00 94.56 121 ARG A C 1
ATOM 941 O O . ARG A 1 121 ? 15.155 -7.287 -18.465 1.00 94.56 121 ARG A O 1
ATOM 948 N N . ILE A 1 122 ? 14.235 -5.815 -17.024 1.00 94.38 122 ILE A N 1
ATOM 949 C CA . ILE A 1 122 ? 13.001 -5.519 -17.765 1.00 94.38 122 ILE A CA 1
ATOM 950 C C . ILE A 1 122 ? 12.893 -4.044 -18.162 1.00 94.38 122 ILE A C 1
ATOM 952 O O . ILE A 1 122 ? 11.891 -3.602 -18.719 1.00 94.38 122 ILE A O 1
ATOM 956 N N . GLY A 1 123 ? 13.910 -3.242 -17.842 1.00 92.56 123 GLY A N 1
ATOM 957 C CA . GLY A 1 123 ? 13.921 -1.840 -18.220 1.00 92.56 123 GLY A CA 1
ATOM 958 C C . GLY A 1 123 ? 14.979 -0.997 -17.528 1.00 92.56 123 GLY A C 1
ATOM 959 O O . GLY A 1 123 ? 15.979 -1.476 -16.975 1.00 92.56 123 GLY A O 1
ATOM 960 N N . THR A 1 124 ? 14.734 0.307 -17.581 1.00 91.88 124 THR A N 1
ATOM 961 C CA . THR A 1 124 ? 15.533 1.338 -16.929 1.00 91.88 124 THR A CA 1
ATOM 962 C C . THR A 1 124 ? 14.607 2.408 -16.373 1.00 91.88 124 THR A C 1
ATOM 964 O O . THR A 1 124 ? 13.690 2.852 -17.064 1.00 91.88 124 THR A O 1
ATOM 967 N N . ALA A 1 125 ? 14.859 2.815 -15.130 1.00 90.25 125 ALA A N 1
ATOM 968 C CA . ALA A 1 125 ? 14.081 3.857 -14.477 1.00 90.25 125 ALA A CA 1
ATOM 969 C C . ALA A 1 125 ? 14.286 5.206 -15.177 1.00 90.25 125 ALA A C 1
ATOM 971 O O . ALA A 1 125 ? 15.386 5.491 -15.664 1.00 90.25 125 ALA A O 1
ATOM 972 N N . GLY A 1 126 ? 13.236 6.022 -15.234 1.00 90.19 126 GLY A N 1
ATOM 973 C CA . GLY A 1 126 ? 13.240 7.286 -15.960 1.00 90.19 126 GLY A CA 1
ATOM 974 C C . GLY A 1 126 ? 12.340 8.344 -15.330 1.00 90.19 126 GLY A C 1
ATOM 975 O O . GLY A 1 126 ? 12.252 8.473 -14.111 1.00 90.19 126 GLY A O 1
ATOM 976 N N . SER A 1 127 ? 11.704 9.142 -16.185 1.00 90.62 127 SER A N 1
ATOM 977 C CA . SER A 1 127 ? 10.788 10.218 -15.793 1.00 90.62 127 SER A CA 1
ATOM 978 C C . SER A 1 127 ? 9.605 10.380 -16.759 1.00 90.62 127 SER A C 1
ATOM 980 O O . SER A 1 127 ? 8.929 11.410 -16.753 1.00 90.62 127 SER A O 1
ATOM 982 N N . THR A 1 128 ? 9.321 9.390 -17.615 1.00 89.75 128 THR A N 1
ATOM 983 C CA . THR A 1 128 ? 8.282 9.545 -18.646 1.00 89.75 128 THR A CA 1
ATOM 984 C C . THR A 1 128 ? 6.887 9.687 -18.035 1.00 89.75 128 THR A C 1
ATOM 986 O O . THR A 1 128 ? 6.443 8.870 -17.230 1.00 89.75 128 THR A O 1
ATOM 989 N N . GLY A 1 129 ? 6.187 10.764 -18.400 1.00 84.81 129 GLY A N 1
ATOM 990 C CA . GLY A 1 129 ? 4.864 11.085 -17.858 1.00 84.81 129 GLY A CA 1
ATOM 991 C C . GLY A 1 129 ? 4.864 11.488 -16.375 1.00 84.81 129 GLY A C 1
ATOM 992 O O . GLY A 1 129 ? 3.790 11.717 -15.821 1.00 84.81 129 GLY A O 1
ATOM 993 N N . SER A 1 130 ? 6.036 11.592 -15.736 1.00 83.69 130 SER A N 1
ATOM 994 C CA . SER A 1 130 ? 6.192 12.093 -14.368 1.00 83.69 130 SER A CA 1
ATOM 995 C C . SER A 1 130 ? 6.182 13.622 -14.352 1.00 83.69 130 SER A C 1
ATOM 997 O O . SER A 1 130 ? 6.839 14.275 -15.160 1.00 83.69 130 SER A O 1
ATOM 999 N N . THR A 1 131 ? 5.485 14.206 -13.379 1.00 77.12 131 THR A N 1
ATOM 1000 C CA . THR A 1 131 ? 5.532 15.650 -13.089 1.00 77.12 131 THR A CA 1
ATOM 1001 C C . THR A 1 131 ? 6.564 16.010 -12.014 1.00 77.12 131 THR A C 1
ATOM 1003 O O . THR A 1 131 ? 6.783 17.189 -11.757 1.00 77.12 131 THR A O 1
ATOM 1006 N N . GLY A 1 132 ? 7.147 15.013 -11.336 1.00 73.50 132 GLY A N 1
ATOM 1007 C CA . GLY A 1 132 ? 7.977 15.175 -10.133 1.00 73.50 132 GLY A CA 1
ATOM 1008 C C . GLY A 1 132 ? 9.471 14.914 -10.336 1.00 73.50 132 GLY A C 1
ATOM 1009 O O . GLY A 1 132 ? 10.207 14.862 -9.356 1.00 73.50 132 GLY A O 1
ATOM 1010 N N . GLY A 1 133 ? 9.918 14.731 -11.583 1.00 82.69 133 GLY A N 1
ATOM 1011 C CA . GLY A 1 133 ? 11.293 14.343 -11.908 1.00 82.69 133 GLY A CA 1
ATOM 1012 C C . GLY A 1 133 ? 11.509 12.827 -11.915 1.00 82.69 133 GLY A C 1
ATOM 1013 O O . GLY A 1 133 ? 10.550 12.050 -11.985 1.00 82.69 133 GLY A O 1
ATOM 1014 N N . GLU A 1 134 ? 12.778 12.421 -11.897 1.00 88.31 134 GLU A N 1
ATOM 1015 C CA . GLU A 1 134 ? 13.211 11.022 -12.010 1.00 88.31 134 GLU A CA 1
ATOM 1016 C C . GLU A 1 134 ? 12.829 10.195 -10.780 1.00 88.31 134 GLU A C 1
ATOM 1018 O O . GLU A 1 134 ? 13.183 10.535 -9.649 1.00 88.31 134 GLU A O 1
ATOM 1023 N N . HIS A 1 135 ? 12.096 9.109 -11.014 1.00 91.94 135 HIS A N 1
ATOM 1024 C CA . HIS A 1 135 ? 11.766 8.088 -10.024 1.00 91.94 135 HIS A CA 1
ATOM 1025 C C . HIS A 1 135 ? 11.178 6.858 -10.726 1.00 91.94 135 HIS A C 1
ATOM 1027 O O . HIS A 1 135 ? 10.762 6.928 -11.881 1.00 91.94 135 HIS A O 1
ATOM 1033 N N . LEU A 1 136 ? 11.106 5.737 -10.010 1.00 94.50 136 LEU A N 1
ATOM 1034 C CA . LEU A 1 136 ? 10.293 4.592 -10.413 1.00 94.50 136 LEU A CA 1
ATOM 1035 C C . LEU A 1 136 ? 9.004 4.622 -9.594 1.00 94.50 136 LEU A C 1
ATOM 1037 O O . LEU A 1 136 ? 9.072 4.511 -8.368 1.00 94.50 136 LEU A O 1
ATOM 1041 N N . HIS A 1 137 ? 7.855 4.740 -10.257 1.00 95.44 137 HIS A N 1
ATOM 1042 C CA . HIS A 1 137 ? 6.583 4.405 -9.622 1.00 95.44 137 HIS A CA 1
ATOM 1043 C C . HIS A 1 137 ? 6.372 2.896 -9.736 1.00 95.44 137 HIS A C 1
ATOM 1045 O O . HIS A 1 137 ? 6.544 2.310 -10.806 1.00 95.44 137 HIS A O 1
ATOM 1051 N N . PHE A 1 138 ? 6.063 2.258 -8.615 1.00 97.62 138 PHE A N 1
ATOM 1052 C CA . PHE A 1 138 ? 6.054 0.810 -8.490 1.00 97.62 138 PHE A CA 1
ATOM 1053 C C . PHE A 1 138 ? 4.895 0.343 -7.615 1.00 97.62 138 PHE A C 1
ATOM 1055 O O . PHE A 1 138 ? 4.566 0.969 -6.605 1.00 97.62 138 PHE A O 1
ATOM 1062 N N . GLY A 1 139 ? 4.291 -0.792 -7.948 1.00 97.31 139 GLY A N 1
ATOM 1063 C CA . GLY A 1 139 ? 3.267 -1.374 -7.092 1.00 97.31 139 GLY A CA 1
ATOM 1064 C C . GLY A 1 139 ? 2.697 -2.681 -7.612 1.00 97.31 139 GLY A C 1
ATOM 1065 O O . GLY A 1 139 ? 2.908 -3.068 -8.759 1.00 97.31 139 GLY A O 1
ATOM 1066 N N . ALA A 1 140 ? 1.944 -3.344 -6.741 1.00 97.62 140 ALA A N 1
ATOM 1067 C CA . ALA A 1 140 ? 1.150 -4.516 -7.073 1.00 97.62 140 ALA A CA 1
ATOM 1068 C C . ALA A 1 140 ? -0.308 -4.115 -7.326 1.00 97.62 140 ALA A C 1
ATOM 1070 O O . ALA A 1 140 ? -0.888 -3.363 -6.534 1.00 97.62 140 ALA A O 1
ATOM 1071 N N . TYR A 1 141 ? -0.912 -4.646 -8.385 1.00 97.69 141 TYR A N 1
ATOM 1072 C CA . TYR A 1 141 ? -2.244 -4.280 -8.864 1.00 97.69 141 TYR A CA 1
ATOM 1073 C C . TYR A 1 141 ? -3.069 -5.498 -9.278 1.00 97.69 141 TYR A C 1
ATOM 1075 O O . TYR A 1 141 ? -2.525 -6.558 -9.576 1.00 97.69 141 TYR A O 1
ATOM 1083 N N . ASP A 1 142 ? -4.394 -5.341 -9.297 1.00 96.94 142 ASP A N 1
ATOM 1084 C CA . ASP A 1 142 ? -5.359 -6.407 -9.613 1.00 96.94 142 ASP A CA 1
ATOM 1085 C C . ASP A 1 142 ? -5.700 -6.544 -11.104 1.00 96.94 142 ASP A C 1
ATOM 1087 O O . ASP A 1 142 ? -6.561 -7.339 -11.473 1.00 96.94 142 ASP A O 1
ATOM 1091 N N . GLN A 1 143 ? -5.042 -5.777 -11.975 1.00 95.75 143 GLN A N 1
ATOM 1092 C CA . GLN A 1 143 ? -5.298 -5.815 -13.412 1.00 95.75 143 GLN A CA 1
ATOM 1093 C C . GLN A 1 143 ? -4.124 -5.292 -14.238 1.00 95.75 143 GLN A C 1
ATOM 1095 O O . GLN A 1 143 ? -3.400 -4.392 -13.814 1.00 95.75 143 GLN A O 1
ATOM 1100 N N . ASN A 1 144 ? -4.033 -5.788 -15.473 1.00 95.81 144 ASN A N 1
ATOM 1101 C CA . ASN A 1 144 ? -3.040 -5.403 -16.474 1.00 95.81 144 ASN A CA 1
ATOM 1102 C C . ASN A 1 144 ? -3.372 -4.068 -17.172 1.00 95.81 144 ASN A C 1
ATOM 1104 O O . ASN A 1 144 ? -3.519 -4.005 -18.392 1.00 95.81 144 ASN A O 1
ATOM 1108 N N . SER A 1 145 ? -3.615 -3.008 -16.407 1.00 93.56 145 SER A N 1
ATOM 1109 C CA 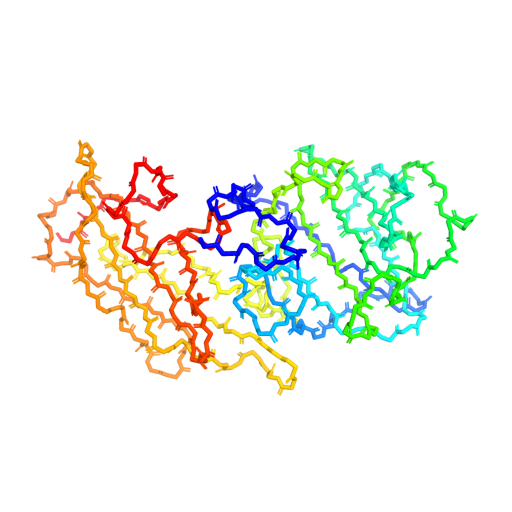. SER A 1 145 ? -3.966 -1.693 -16.951 1.00 93.56 145 SE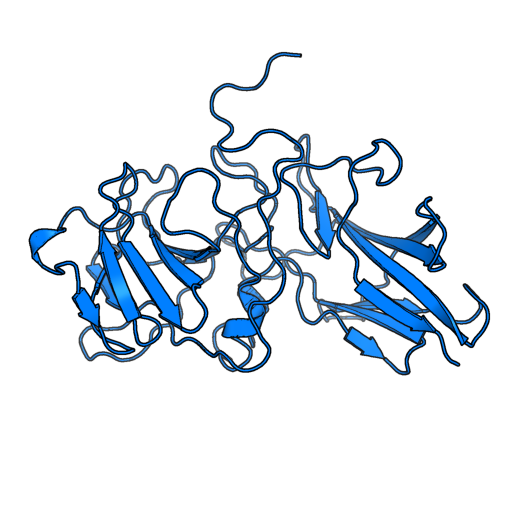R A CA 1
ATOM 1110 C C . SER A 1 145 ? -3.672 -0.593 -15.946 1.00 93.56 145 SER A C 1
ATOM 1112 O O . SER A 1 145 ? -3.844 -0.787 -14.743 1.00 93.56 145 SER A O 1
ATOM 1114 N N . THR A 1 146 ? -3.288 0.590 -16.424 1.00 90.75 146 THR A N 1
ATOM 1115 C CA . THR A 1 146 ? -3.118 1.783 -15.583 1.00 90.75 146 THR A CA 1
ATOM 1116 C C . THR A 1 146 ? -4.434 2.498 -15.269 1.00 90.75 146 THR A C 1
ATOM 1118 O O . THR A 1 146 ? -4.499 3.271 -14.314 1.00 90.75 146 THR A O 1
ATOM 1121 N N . SER A 1 147 ? -5.516 2.185 -15.989 1.00 89.88 147 SER A N 1
ATOM 1122 C CA . SER A 1 147 ? -6.844 2.770 -15.779 1.00 89.88 147 SER A CA 1
ATOM 1123 C C . SER A 1 147 ? -7.749 1.850 -14.962 1.00 89.88 147 SER A C 1
ATOM 1125 O O . SER A 1 147 ? -7.994 0.717 -15.360 1.00 89.88 147 SER A O 1
ATOM 1127 N N . GLY A 1 148 ? -8.283 2.333 -13.836 1.00 90.25 148 GLY A N 1
ATOM 1128 C CA . GLY A 1 148 ? -9.241 1.588 -13.001 1.00 90.25 148 GLY A CA 1
ATOM 1129 C C . GLY A 1 148 ? -8.629 0.541 -12.062 1.00 90.25 148 GLY A C 1
ATOM 1130 O O . GLY A 1 148 ? -9.366 -0.142 -11.352 1.00 90.25 148 GLY A O 1
ATOM 1131 N N . ARG A 1 149 ? -7.296 0.434 -12.027 1.00 94.31 149 ARG A N 1
ATOM 1132 C CA . ARG A 1 149 ? -6.579 -0.552 -11.211 1.00 94.31 149 ARG A CA 1
ATOM 1133 C C . ARG A 1 149 ? -6.700 -0.272 -9.730 1.00 94.31 149 ARG A C 1
ATOM 1135 O O . ARG A 1 149 ? -6.795 0.882 -9.307 1.00 94.31 149 ARG A O 1
ATOM 1142 N N . LYS A 1 150 ? -6.575 -1.326 -8.934 1.00 96.62 150 LYS A N 1
ATOM 1143 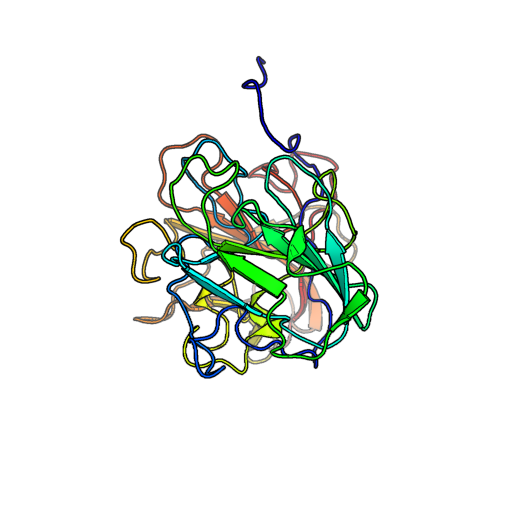C CA . LYS A 1 150 ? -6.564 -1.228 -7.480 1.00 96.62 150 LYS A CA 1
ATOM 1144 C C . LYS A 1 150 ? -5.262 -1.792 -6.950 1.00 96.62 150 LYS A C 1
ATOM 1146 O O . LYS A 1 150 ? -4.850 -2.886 -7.318 1.00 96.62 150 LYS A O 1
ATOM 1151 N N . SER A 1 151 ? -4.603 -1.018 -6.099 1.00 97.50 151 SER A N 1
ATOM 1152 C CA . SER A 1 151 ? -3.283 -1.354 -5.578 1.00 97.50 151 SER A CA 1
ATOM 1153 C C . SER A 1 151 ? -3.379 -2.198 -4.315 1.00 97.50 151 SER A C 1
ATOM 1155 O O . SER A 1 151 ? -4.054 -1.805 -3.360 1.00 97.50 151 SER A O 1
ATOM 1157 N N . TYR A 1 152 ? -2.684 -3.329 -4.290 1.00 97.44 152 TYR A N 1
ATOM 1158 C CA . TYR A 1 152 ? -2.513 -4.151 -3.093 1.00 97.44 152 TYR A CA 1
ATOM 1159 C C . TYR A 1 152 ? -1.571 -3.499 -2.084 1.00 97.44 152 TYR A C 1
ATOM 1161 O O . TYR A 1 152 ? -0.755 -2.648 -2.431 1.00 97.44 152 TYR A O 1
ATOM 1169 N N . ARG A 1 153 ? -1.674 -3.927 -0.822 1.00 95.31 153 ARG A N 1
ATOM 1170 C CA . ARG A 1 153 ? -0.724 -3.537 0.225 1.00 95.31 153 ARG A CA 1
ATOM 1171 C C . ARG A 1 153 ? 0.690 -4.002 -0.114 1.00 95.31 153 ARG A C 1
ATOM 1173 O O . ARG A 1 153 ? 0.918 -5.199 -0.277 1.00 95.31 153 ARG A O 1
ATOM 1180 N N . THR A 1 154 ? 1.635 -3.066 -0.145 1.00 94.62 154 THR A N 1
ATOM 1181 C CA . THR A 1 154 ? 3.014 -3.330 -0.573 1.00 94.62 154 THR A CA 1
ATOM 1182 C C . THR A 1 154 ? 3.869 -3.870 0.573 1.00 94.62 154 THR A C 1
ATOM 1184 O O . THR A 1 154 ? 4.656 -4.791 0.372 1.00 94.62 154 THR A O 1
ATOM 1187 N N . GLU A 1 155 ? 3.692 -3.370 1.801 1.00 94.19 155 GLU A N 1
ATOM 1188 C CA . GLU A 1 155 ? 4.487 -3.773 2.977 1.00 94.19 155 GLU A CA 1
ATOM 1189 C C . GLU A 1 155 ? 4.603 -5.294 3.158 1.00 94.19 155 GLU A C 1
ATOM 1191 O O . GLU A 1 155 ? 5.672 -5.786 3.513 1.00 94.19 155 GLU A O 1
ATOM 1196 N N . THR A 1 156 ? 3.531 -6.055 2.913 1.00 94.12 156 THR A N 1
ATOM 1197 C CA . THR A 1 156 ? 3.520 -7.506 3.163 1.00 94.12 156 THR A CA 1
ATOM 1198 C C . THR A 1 156 ? 4.458 -8.290 2.255 1.00 94.12 156 THR A C 1
ATOM 1200 O O . THR A 1 156 ? 4.988 -9.311 2.687 1.00 94.12 156 THR A O 1
ATOM 1203 N N . LEU A 1 157 ? 4.722 -7.777 1.053 1.00 95.56 157 LEU A N 1
ATOM 1204 C CA . LEU A 1 157 ? 5.641 -8.374 0.080 1.00 95.56 157 LEU A CA 1
ATOM 1205 C C . LEU A 1 157 ? 7.108 -8.202 0.510 1.00 95.56 157 LEU A C 1
ATOM 1207 O O . LEU A 1 157 ? 7.971 -8.999 0.152 1.00 95.56 157 LEU A O 1
ATOM 1211 N N . TYR A 1 158 ? 7.386 -7.210 1.360 1.00 96.50 158 TYR A N 1
ATOM 1212 C CA . TYR A 1 158 ? 8.739 -6.773 1.718 1.00 96.50 158 TYR A CA 1
ATOM 1213 C C . TYR A 1 158 ? 9.048 -6.864 3.217 1.00 96.50 158 TYR A C 1
ATOM 1215 O O . TYR A 1 158 ? 10.019 -6.282 3.698 1.00 96.50 158 TYR A O 1
ATOM 1223 N N . ARG A 1 159 ? 8.283 -7.657 3.979 1.00 94.62 159 ARG A N 1
ATOM 1224 C CA . ARG A 1 159 ? 8.562 -7.921 5.409 1.00 94.62 159 ARG A CA 1
ATOM 1225 C C . ARG A 1 159 ? 9.906 -8.596 5.677 1.00 94.62 159 ARG A C 1
ATOM 1227 O O . ARG A 1 159 ? 10.357 -8.602 6.813 1.00 94.62 159 ARG A O 1
ATOM 1234 N N . HIS A 1 160 ? 10.531 -9.162 4.651 1.00 95.94 160 HIS A N 1
ATOM 1235 C CA . HIS A 1 160 ? 11.863 -9.758 4.719 1.00 95.94 160 HIS A CA 1
ATOM 1236 C C . HIS A 1 160 ? 12.990 -8.725 4.500 1.00 95.94 160 HIS A C 1
ATOM 1238 O O . HIS A 1 160 ? 14.131 -8.975 4.873 1.00 95.94 160 HIS A O 1
ATOM 1244 N N . ALA A 1 161 ? 12.684 -7.558 3.922 1.00 95.62 161 ALA A N 1
ATOM 1245 C CA . ALA A 1 161 ? 13.674 -6.577 3.490 1.00 95.62 161 ALA A CA 1
ATOM 1246 C C . ALA A 1 161 ? 13.992 -5.561 4.600 1.00 95.62 161 ALA A C 1
ATOM 1248 O O . ALA A 1 161 ? 13.276 -4.571 4.795 1.00 95.62 161 ALA A O 1
ATOM 1249 N N . SER A 1 162 ? 15.093 -5.776 5.325 1.00 95.44 162 SER A N 1
ATOM 1250 C CA . SER A 1 162 ? 15.549 -4.868 6.391 1.00 95.44 162 SER A CA 1
ATOM 1251 C C . SER A 1 162 ? 15.853 -3.450 5.884 1.00 95.44 162 SER A C 1
ATOM 1253 O O . SER A 1 162 ? 15.559 -2.482 6.585 1.00 95.44 162 SER A O 1
ATOM 1255 N N . SER A 1 163 ? 16.332 -3.308 4.645 1.00 93.44 163 SER A N 1
ATOM 1256 C CA . SER A 1 163 ? 16.610 -2.026 3.972 1.00 93.44 163 SER A CA 1
ATOM 1257 C C . SER A 1 163 ? 15.383 -1.120 3.829 1.00 93.44 163 SER A C 1
ATOM 1259 O O . SER A 1 163 ? 15.493 0.103 3.872 1.00 93.44 163 SER A O 1
ATOM 1261 N N . TRP A 1 164 ? 14.191 -1.708 3.718 1.00 93.50 164 TRP A N 1
ATOM 1262 C CA . TRP A 1 164 ? 12.911 -0.991 3.736 1.00 93.50 164 TRP A CA 1
ATOM 1263 C C . TRP A 1 164 ? 12.193 -1.112 5.073 1.00 93.50 164 TRP A C 1
ATOM 1265 O O . TRP A 1 164 ? 10.966 -0.992 5.163 1.00 93.50 164 TRP A O 1
ATOM 1275 N N . ASN A 1 165 ? 12.980 -1.322 6.129 1.00 92.69 165 ASN A N 1
ATOM 1276 C CA . ASN A 1 165 ? 12.517 -1.415 7.498 1.00 92.69 165 ASN A CA 1
ATOM 1277 C C . ASN A 1 165 ? 11.430 -2.489 7.661 1.00 92.69 165 ASN A C 1
ATOM 1279 O O . ASN A 1 165 ? 10.393 -2.248 8.286 1.00 92.69 165 ASN A O 1
ATOM 1283 N N . TYR A 1 166 ? 11.658 -3.653 7.042 1.00 93.62 166 TYR A N 1
ATOM 1284 C CA . TYR A 1 166 ? 10.724 -4.779 6.994 1.00 93.62 166 TYR A CA 1
ATOM 1285 C C . TYR A 1 166 ? 9.363 -4.369 6.402 1.00 93.62 166 TYR A C 1
ATOM 1287 O O . TYR A 1 166 ? 8.306 -4.678 6.951 1.00 93.62 166 TYR A O 1
ATOM 1295 N N . GLY A 1 167 ? 9.404 -3.601 5.308 1.00 92.62 167 GLY A N 1
ATOM 1296 C CA . GLY A 1 167 ? 8.246 -3.117 4.551 1.00 92.62 167 GLY A CA 1
ATOM 1297 C C . GLY A 1 167 ? 7.563 -1.864 5.116 1.00 92.62 167 GLY A C 1
ATOM 1298 O O . GLY A 1 167 ? 6.715 -1.275 4.446 1.00 92.62 167 GLY A O 1
ATOM 1299 N N . ARG A 1 168 ? 7.941 -1.386 6.310 1.00 91.94 168 ARG A N 1
ATOM 1300 C CA . ARG A 1 168 ? 7.326 -0.200 6.949 1.00 91.94 168 ARG A CA 1
ATOM 1301 C C . ARG A 1 168 ? 7.554 1.106 6.184 1.00 91.94 168 ARG A C 1
ATOM 1303 O O . ARG A 1 168 ? 6.825 2.084 6.374 1.00 91.94 168 ARG A O 1
ATOM 1310 N N . ASN A 1 169 ? 8.560 1.141 5.317 1.00 92.75 169 ASN A N 1
ATOM 1311 C CA . ASN A 1 169 ? 8.825 2.306 4.481 1.00 92.75 169 ASN A CA 1
ATOM 1312 C C . ASN A 1 169 ? 7.913 2.377 3.247 1.00 92.75 169 ASN A C 1
ATOM 1314 O O . ASN A 1 169 ? 7.885 3.421 2.610 1.00 92.75 169 ASN A O 1
ATOM 1318 N N . LEU A 1 170 ? 7.151 1.322 2.936 1.00 94.50 170 LEU A N 1
ATOM 1319 C CA . LEU A 1 170 ? 6.373 1.217 1.695 1.00 94.50 170 LEU A CA 1
ATOM 1320 C C . LEU A 1 170 ? 4.908 1.608 1.856 1.00 94.50 170 LEU A C 1
ATOM 1322 O O . LEU A 1 170 ? 4.318 2.090 0.900 1.00 94.50 170 LEU A O 1
ATOM 1326 N N . ASP A 1 171 ? 4.341 1.469 3.053 1.00 95.50 171 ASP A N 1
ATOM 1327 C CA . ASP A 1 171 ? 2.937 1.780 3.320 1.00 95.50 171 ASP A CA 1
ATOM 1328 C C . ASP A 1 171 ? 2.819 2.821 4.437 1.00 95.50 171 ASP A C 1
ATOM 1330 O O . ASP A 1 171 ? 3.586 2.818 5.403 1.00 95.50 171 ASP A O 1
ATOM 1334 N N . THR A 1 172 ? 1.813 3.691 4.340 1.00 94.75 172 THR A N 1
ATOM 1335 C CA . THR A 1 172 ? 1.512 4.697 5.377 1.00 94.75 172 THR A CA 1
ATOM 1336 C C . THR A 1 172 ? 1.161 4.065 6.726 1.00 94.75 172 THR A C 1
ATOM 1338 O O . THR A 1 172 ? 1.540 4.583 7.777 1.00 94.75 172 THR A O 1
ATOM 1341 N N . PHE A 1 173 ? 0.460 2.927 6.705 1.00 95.38 173 PHE A N 1
ATOM 1342 C CA . PHE A 1 173 ? 0.249 2.080 7.875 1.00 95.38 173 PHE A CA 1
ATOM 1343 C C . PHE A 1 173 ? 0.778 0.671 7.602 1.00 95.38 173 PHE A C 1
ATOM 1345 O O . PHE A 1 173 ? 0.669 0.160 6.493 1.00 95.38 173 PHE A O 1
ATOM 1352 N N . SER A 1 174 ? 1.322 0.025 8.625 1.00 93.12 174 SER A N 1
ATOM 1353 C CA . SER A 1 174 ? 1.882 -1.327 8.569 1.00 93.12 174 SER A CA 1
ATOM 1354 C C . SER A 1 174 ? 1.660 -2.061 9.889 1.00 93.12 174 SER A C 1
ATOM 1356 O O . SER A 1 174 ? 1.195 -1.468 10.864 1.00 93.12 174 SER A O 1
ATOM 1358 N N . GLN A 1 175 ? 1.973 -3.363 9.916 1.00 90.62 175 GLN A N 1
ATOM 1359 C CA . GLN A 1 175 ? 1.929 -4.184 11.135 1.00 90.62 175 GLN A CA 1
ATOM 1360 C C . GLN A 1 175 ? 0.611 -4.041 11.925 1.00 90.62 175 GLN A C 1
ATOM 1362 O O . GLN A 1 175 ? 0.623 -3.882 13.144 1.00 90.62 175 GLN A O 1
ATOM 1367 N N . ALA A 1 176 ? -0.526 -4.089 11.220 1.00 92.56 176 ALA A N 1
ATOM 1368 C CA . ALA A 1 176 ? -1.846 -4.157 11.842 1.00 92.56 176 ALA A CA 1
ATOM 1369 C C . ALA A 1 176 ? -1.966 -5.462 12.635 1.00 92.56 176 ALA A C 1
ATOM 1371 O O . ALA A 1 176 ? -1.967 -6.546 12.049 1.00 92.56 176 ALA A O 1
ATOM 1372 N N . GLN A 1 177 ? -1.985 -5.353 13.959 1.00 92.38 177 GLN A N 1
ATOM 1373 C CA . GLN A 1 177 ? -1.838 -6.477 14.881 1.00 92.38 177 GLN A CA 1
ATOM 1374 C C . GLN A 1 177 ? -2.694 -6.286 16.133 1.00 92.38 177 GLN A C 1
ATOM 1376 O O . GLN A 1 177 ? -3.237 -5.207 16.380 1.00 92.38 177 GLN A O 1
ATOM 1381 N N . TRP A 1 178 ? -2.777 -7.352 16.927 1.00 93.69 178 TRP A N 1
ATOM 1382 C CA . TRP A 1 178 ? -3.401 -7.361 18.241 1.00 93.69 178 TRP A CA 1
ATOM 1383 C C . TRP A 1 178 ? -2.428 -7.881 19.288 1.00 93.69 178 TRP A C 1
ATOM 1385 O O . TRP A 1 178 ? -1.823 -8.933 19.092 1.00 93.69 178 TRP A O 1
ATOM 1395 N N . ASN A 1 179 ? -2.329 -7.179 20.416 1.00 91.94 179 ASN A N 1
ATOM 1396 C CA . ASN A 1 179 ? -1.628 -7.678 21.594 1.00 91.94 179 ASN A CA 1
ATOM 1397 C C . ASN A 1 179 ? -2.657 -8.186 22.605 1.00 91.94 179 ASN A C 1
ATOM 1399 O O . ASN A 1 179 ? -3.600 -7.471 22.965 1.00 91.94 179 ASN A O 1
ATOM 1403 N N . SER A 1 180 ? -2.476 -9.438 23.033 1.00 91.44 180 SER A N 1
ATOM 1404 C CA . SER A 1 180 ? -3.334 -10.126 24.007 1.00 91.44 180 SER A CA 1
ATOM 1405 C C . SER A 1 180 ? -4.828 -10.032 23.680 1.00 91.44 180 SER A C 1
ATOM 1407 O O . SER A 1 180 ? -5.640 -9.903 24.587 1.00 91.44 180 SER A O 1
ATOM 1409 N N . ASN A 1 181 ? -5.183 -10.009 22.388 1.00 92.62 181 ASN A N 1
ATOM 1410 C CA . ASN A 1 181 ? -6.553 -9.869 21.877 1.00 92.62 181 ASN A CA 1
ATOM 1411 C C . ASN A 1 181 ? -7.360 -8.667 22.409 1.00 92.62 181 ASN A C 1
ATOM 1413 O O . ASN A 1 181 ? -8.550 -8.582 22.132 1.00 92.62 181 ASN A O 1
ATOM 1417 N N . LYS A 1 182 ? -6.749 -7.709 23.116 1.00 94.94 182 LYS A N 1
ATOM 1418 C CA . LYS A 1 182 ? -7.439 -6.520 23.650 1.00 94.94 182 LYS A CA 1
ATOM 1419 C C . LYS A 1 182 ? -6.835 -5.198 23.199 1.00 94.94 182 LYS A C 1
ATOM 1421 O O . LYS A 1 182 ? -7.520 -4.184 23.226 1.00 94.94 182 LYS A O 1
ATOM 1426 N N . ILE A 1 183 ? -5.587 -5.194 22.737 1.00 96.69 183 ILE A N 1
ATOM 1427 C CA . ILE A 1 183 ? -4.916 -3.976 22.278 1.00 96.69 183 ILE A CA 1
ATOM 1428 C C . ILE A 1 183 ? -4.761 -4.033 20.762 1.00 96.69 183 ILE A C 1
ATOM 1430 O O . ILE A 1 183 ? -3.952 -4.810 20.257 1.00 96.69 183 ILE A O 1
ATOM 1434 N N . ALA A 1 184 ? -5.499 -3.192 20.040 1.00 97.31 184 ALA A N 1
ATOM 1435 C CA . ALA A 1 184 ? -5.278 -2.988 18.613 1.00 97.31 184 ALA A CA 1
ATOM 1436 C C . ALA A 1 184 ? -4.005 -2.165 18.397 1.00 97.31 184 ALA A C 1
ATOM 1438 O O . ALA A 1 184 ? -3.758 -1.203 19.127 1.00 97.31 184 ALA A O 1
ATOM 1439 N N . ARG A 1 185 ? -3.212 -2.525 17.386 1.00 96.25 185 ARG A N 1
ATOM 1440 C CA . ARG A 1 185 ? -1.894 -1.945 17.102 1.00 96.25 185 ARG A CA 1
ATOM 1441 C C . ARG A 1 185 ? -1.742 -1.645 15.613 1.00 96.25 185 ARG A C 1
ATOM 1443 O O . ARG A 1 185 ? -2.060 -2.485 14.773 1.00 96.25 185 ARG A O 1
ATOM 1450 N N . LEU A 1 186 ? -1.204 -0.470 15.294 1.00 96.19 186 LEU A N 1
ATOM 1451 C CA . LEU A 1 186 ? -0.745 -0.082 13.958 1.00 96.19 186 LEU A CA 1
ATOM 1452 C C . LEU A 1 186 ? 0.630 0.578 14.059 1.00 96.19 186 LEU A C 1
ATOM 1454 O O . LEU A 1 186 ? 0.883 1.333 14.990 1.00 96.19 186 LEU A O 1
ATOM 1458 N N . THR A 1 187 ? 1.500 0.359 13.076 1.00 94.69 187 THR A N 1
ATOM 1459 C CA . THR A 1 187 ? 2.678 1.214 12.868 1.00 94.69 187 THR A CA 1
ATOM 1460 C C . THR A 1 187 ? 2.378 2.230 11.776 1.00 94.69 187 THR A C 1
ATOM 1462 O O . THR A 1 187 ? 1.951 1.834 10.693 1.00 94.69 187 THR A O 1
ATOM 1465 N N . ILE A 1 188 ? 2.580 3.522 12.041 1.00 95.06 188 ILE A N 1
ATOM 1466 C CA . ILE A 1 188 ? 2.168 4.607 11.139 1.00 95.06 188 ILE A CA 1
ATOM 1467 C C . ILE A 1 188 ? 3.317 5.585 10.934 1.00 95.06 188 ILE A C 1
ATOM 1469 O O . ILE A 1 188 ? 3.817 6.172 11.892 1.00 95.06 188 ILE A O 1
ATOM 1473 N N . VAL A 1 189 ? 3.711 5.767 9.673 1.00 88.69 189 VAL A N 1
ATOM 1474 C CA . VAL A 1 189 ? 4.836 6.620 9.278 1.00 88.69 189 VAL A CA 1
ATOM 1475 C C . VAL A 1 189 ? 4.579 7.198 7.895 1.00 88.69 189 VAL A C 1
ATOM 1477 O O . VAL A 1 189 ? 4.370 6.434 6.951 1.00 88.69 189 VAL A O 1
ATOM 1480 N N . PHE A 1 190 ? 4.712 8.513 7.747 1.00 89.94 190 PHE A N 1
ATOM 1481 C CA . PHE A 1 190 ? 4.687 9.174 6.442 1.00 89.94 190 PHE A CA 1
ATOM 1482 C C . PHE A 1 190 ? 6.097 9.360 5.853 1.00 89.94 190 PHE A C 1
ATOM 1484 O O . PHE A 1 190 ? 7.093 9.438 6.576 1.00 89.94 190 PHE A O 1
ATOM 1491 N N . SER A 1 191 ? 6.163 9.428 4.526 1.00 80.56 191 SER A N 1
ATOM 1492 C CA . SER A 1 191 ? 7.286 9.889 3.704 1.00 80.56 191 SER A CA 1
ATOM 1493 C C . SER A 1 191 ? 6.985 11.248 3.061 1.00 80.56 191 SER A C 1
ATOM 1495 O O . SER A 1 191 ? 5.863 11.753 3.055 1.00 80.56 191 SER A O 1
ATOM 1497 N N . GLY A 1 192 ? 8.012 11.847 2.465 1.00 63.75 192 GLY A N 1
ATOM 1498 C CA . GLY A 1 192 ? 7.924 13.016 1.596 1.00 63.75 192 GLY A CA 1
ATOM 1499 C C . GLY A 1 192 ? 9.296 13.341 1.008 1.00 63.75 192 GLY A C 1
ATOM 1500 O O . GLY A 1 192 ? 10.306 12.795 1.458 1.00 63.75 192 GLY A O 1
ATOM 1501 N N . ALA A 1 193 ? 9.352 14.239 0.021 1.00 53.62 193 ALA A N 1
ATOM 1502 C CA . ALA A 1 193 ? 10.621 14.731 -0.512 1.00 53.62 193 ALA A CA 1
ATOM 1503 C C . ALA A 1 193 ? 11.470 15.332 0.630 1.00 53.62 193 ALA A C 1
ATOM 1505 O O . ALA A 1 193 ? 11.076 16.322 1.241 1.00 53.62 193 ALA A O 1
ATOM 1506 N N . GLY A 1 194 ? 12.601 14.693 0.952 1.00 56.78 194 GLY A N 1
ATOM 1507 C CA . GLY A 1 194 ? 13.493 15.093 2.050 1.00 56.78 194 GLY A CA 1
ATOM 1508 C C . GLY A 1 194 ? 13.171 14.508 3.435 1.00 56.78 194 GLY A C 1
ATOM 1509 O O . GLY A 1 194 ? 13.842 14.856 4.401 1.00 56.78 194 GLY A O 1
ATOM 1510 N N . ASN A 1 195 ? 12.186 13.613 3.558 1.00 64.81 195 ASN A N 1
ATOM 1511 C CA . ASN A 1 195 ? 11.809 12.992 4.829 1.00 64.81 195 ASN A CA 1
ATOM 1512 C C . ASN A 1 195 ? 12.316 11.544 4.916 1.00 64.81 195 ASN A C 1
ATOM 1514 O O . ASN A 1 195 ? 11.964 10.696 4.099 1.00 64.81 195 ASN A O 1
ATOM 1518 N N . THR A 1 196 ? 13.094 11.250 5.956 1.00 69.06 196 THR A N 1
ATOM 1519 C CA . THR A 1 196 ? 13.711 9.946 6.252 1.00 69.06 196 THR A CA 1
ATOM 1520 C C . THR A 1 196 ? 12.739 8.907 6.829 1.00 69.06 196 THR A C 1
ATOM 1522 O O . THR A 1 196 ? 13.154 8.031 7.585 1.00 69.06 196 THR A O 1
ATOM 1525 N N . HIS A 1 197 ? 11.449 8.976 6.486 1.00 82.75 197 HIS A N 1
ATOM 1526 C CA . HIS A 1 197 ? 10.387 8.139 7.061 1.00 82.75 197 HIS A CA 1
ATOM 1527 C C . HIS A 1 197 ? 10.199 8.357 8.566 1.00 82.75 197 HIS A C 1
ATOM 1529 O O . HIS A 1 197 ? 10.184 7.408 9.350 1.00 82.75 197 HIS A O 1
ATOM 1535 N N . THR A 1 198 ? 10.083 9.614 8.986 1.00 83.75 198 THR A N 1
ATOM 1536 C CA . THR A 1 198 ? 9.965 9.961 10.412 1.00 83.75 198 THR A CA 1
ATOM 1537 C C . THR A 1 198 ? 8.797 10.891 10.727 1.00 83.75 198 THR A C 1
ATOM 1539 O O . THR A 1 198 ? 8.528 11.169 11.896 1.00 83.75 198 THR A O 1
ATOM 1542 N N . GLU A 1 199 ? 8.054 11.340 9.711 1.00 89.56 199 GLU A N 1
ATOM 1543 C CA . GLU A 1 199 ? 6.900 12.211 9.935 1.00 89.56 199 GLU A CA 1
ATOM 1544 C C . GLU A 1 199 ? 5.756 11.457 10.602 1.00 89.56 199 GLU A C 1
ATOM 1546 O O . GLU A 1 199 ? 5.308 10.394 10.156 1.00 89.56 199 GLU A O 1
ATOM 1551 N N . LEU A 1 200 ? 5.275 12.074 11.675 1.00 89.94 200 LEU A N 1
ATOM 1552 C CA . LEU A 1 200 ? 4.215 11.561 12.515 1.00 89.94 200 LEU A CA 1
ATOM 1553 C C . LEU A 1 200 ? 2.851 12.073 12.037 1.00 89.94 200 LEU A C 1
ATOM 1555 O O . LEU A 1 200 ? 2.741 13.228 11.616 1.00 89.94 200 LEU A O 1
ATOM 1559 N N . PRO A 1 201 ? 1.788 11.261 12.152 1.00 94.00 201 PRO A N 1
ATOM 1560 C CA . PRO A 1 201 ? 0.426 11.749 11.995 1.00 94.00 201 PRO A CA 1
ATOM 1561 C C . PRO A 1 201 ? 0.107 12.855 13.007 1.00 94.00 201 PRO A C 1
ATOM 1563 O O . PRO A 1 201 ? 0.504 12.789 14.170 1.00 94.00 201 PRO A O 1
ATOM 1566 N N . GLN A 1 202 ? -0.706 13.821 12.580 1.00 95.00 202 GLN A N 1
ATOM 1567 C CA . GLN A 1 202 ? -1.358 14.789 13.461 1.00 95.00 202 GLN A CA 1
ATOM 1568 C C . GLN A 1 202 ? -2.330 14.091 14.423 1.00 95.00 202 GLN A C 1
ATOM 1570 O O . GLN A 1 202 ? -2.452 14.474 15.583 1.00 95.00 202 GLN A O 1
ATOM 1575 N N . SER A 1 203 ? -3.050 13.074 13.943 1.00 96.44 203 SER A N 1
ATOM 1576 C CA . SER A 1 203 ? -3.933 12.255 14.776 1.00 96.44 203 SER A CA 1
ATOM 1577 C C . SER A 1 203 ? -4.143 10.866 14.188 1.00 96.44 203 SER A C 1
ATOM 1579 O O . SER A 1 203 ? -4.108 10.676 12.970 1.00 96.44 203 SER A O 1
ATOM 1581 N N . VAL A 1 204 ? -4.410 9.905 15.070 1.00 98.12 204 VAL A N 1
ATOM 1582 C CA . VAL A 1 204 ? -4.847 8.552 14.719 1.00 98.12 204 VAL A CA 1
ATOM 1583 C C . VAL A 1 204 ? -6.078 8.253 15.560 1.00 98.12 204 VAL A C 1
ATOM 1585 O O . VAL A 1 204 ? -5.968 8.085 16.771 1.00 98.12 204 VAL A O 1
ATOM 1588 N N . ILE A 1 205 ? -7.255 8.245 14.938 1.00 98.44 205 ILE A N 1
ATOM 1589 C CA . ILE A 1 205 ? -8.534 8.049 15.630 1.00 98.44 205 ILE A CA 1
ATOM 1590 C C . ILE A 1 205 ? -9.082 6.676 15.275 1.00 98.44 205 ILE A C 1
ATOM 1592 O O . ILE A 1 205 ? -9.299 6.381 14.099 1.00 98.44 205 ILE A O 1
ATOM 1596 N N . LEU A 1 206 ? -9.315 5.850 16.290 1.00 98.50 206 LEU A N 1
ATOM 1597 C CA . LEU A 1 206 ? -9.906 4.533 16.132 1.00 98.50 206 LEU A CA 1
ATOM 1598 C C . LEU A 1 206 ? -11.434 4.626 16.087 1.00 98.50 206 LEU A C 1
ATOM 1600 O O . LEU A 1 206 ? -12.065 5.301 16.905 1.00 98.50 206 LEU A O 1
ATOM 1604 N N . TYR A 1 207 ? -12.015 3.898 15.141 1.00 98.56 207 TYR A N 1
ATOM 1605 C CA . TYR A 1 207 ? -13.442 3.646 15.028 1.00 98.56 207 TYR A CA 1
ATOM 1606 C C . TYR A 1 207 ? -13.687 2.144 15.125 1.00 98.56 207 TYR A C 1
ATOM 1608 O O . TYR A 1 207 ? -12.938 1.351 14.553 1.00 98.56 207 TYR A O 1
ATOM 1616 N N . TYR A 1 208 ? -14.742 1.744 15.825 1.00 98.44 208 TYR A N 1
ATOM 1617 C CA . TYR A 1 208 ? -15.133 0.344 15.936 1.00 98.44 208 TYR A CA 1
ATOM 1618 C C . TYR A 1 208 ? -16.645 0.179 15.866 1.00 98.44 208 TYR A C 1
ATOM 1620 O O . TYR A 1 208 ? -17.400 1.133 16.025 1.00 98.44 208 TYR A O 1
ATOM 1628 N N . ARG A 1 209 ? -17.091 -1.045 15.621 1.00 97.94 209 ARG A N 1
ATOM 1629 C CA . ARG A 1 209 ? -18.489 -1.446 15.744 1.00 97.94 209 ARG A CA 1
ATOM 1630 C C . ARG A 1 209 ? -18.567 -2.906 16.164 1.00 97.94 209 ARG A C 1
ATOM 1632 O O . ARG A 1 209 ? -17.644 -3.677 15.898 1.00 97.94 209 ARG A O 1
ATOM 1639 N N . ILE A 1 210 ? -19.658 -3.282 16.816 1.00 98.00 210 ILE A N 1
ATOM 1640 C CA . ILE A 1 210 ? -19.923 -4.681 17.159 1.00 98.00 210 ILE A CA 1
ATOM 1641 C C . ILE A 1 210 ? -20.333 -5.406 15.875 1.00 98.00 210 ILE A C 1
ATOM 1643 O O . ILE A 1 210 ? -21.069 -4.856 15.056 1.00 98.00 210 ILE A O 1
ATOM 1647 N N . VAL A 1 211 ? -19.842 -6.628 15.665 1.00 97.62 211 VAL A N 1
ATOM 1648 C CA . VAL A 1 211 ? -20.239 -7.427 14.496 1.00 97.62 211 VAL A CA 1
ATOM 1649 C C . VAL A 1 211 ? -21.766 -7.559 14.459 1.00 97.62 211 VAL A C 1
ATOM 1651 O O . VAL A 1 211 ? -22.386 -7.951 15.442 1.00 97.62 211 VAL A O 1
ATOM 1654 N N . GLY A 1 212 ? -22.363 -7.213 13.317 1.00 94.56 212 GLY A N 1
ATOM 1655 C CA . GLY A 1 212 ? -23.816 -7.181 13.122 1.00 94.56 212 GLY A CA 1
ATOM 1656 C C . GLY A 1 212 ? -24.439 -5.786 13.234 1.00 94.56 212 GLY A C 1
ATOM 1657 O O . GLY A 1 212 ? -25.544 -5.589 12.734 1.00 94.56 212 GLY A O 1
ATOM 1658 N N . SER A 1 213 ? -23.742 -4.796 13.803 1.00 95.31 213 SER A N 1
ATOM 1659 C CA . SER A 1 213 ? -24.187 -3.400 13.755 1.00 95.31 213 SER A CA 1
ATOM 1660 C C . SER A 1 213 ? -23.683 -2.680 12.498 1.00 95.31 213 SER A C 1
ATOM 1662 O O . SER A 1 213 ? -22.724 -3.095 11.842 1.00 95.31 213 SER A O 1
ATOM 1664 N N . THR A 1 214 ? -24.349 -1.582 12.135 1.00 91.12 214 THR A N 1
ATOM 1665 C CA . THR A 1 214 ? -24.017 -0.793 10.938 1.00 91.12 214 THR A CA 1
ATOM 1666 C C . THR A 1 214 ? -23.174 0.436 11.266 1.00 91.12 214 THR A C 1
ATOM 1668 O O . THR A 1 214 ? -22.198 0.700 10.560 1.00 91.12 214 THR A O 1
ATOM 1671 N N . ALA A 1 215 ? -23.513 1.149 12.343 1.00 95.12 215 ALA A N 1
ATOM 1672 C CA . ALA A 1 215 ? -22.889 2.412 12.719 1.00 95.12 215 ALA A CA 1
ATOM 1673 C C . ALA A 1 215 ? -21.506 2.228 13.361 1.00 95.12 215 ALA A C 1
ATOM 1675 O O . ALA A 1 215 ? -21.325 1.432 14.284 1.00 95.12 215 ALA A O 1
ATOM 1676 N N . TRP A 1 216 ? -20.547 3.023 12.894 1.00 97.69 216 TRP A N 1
ATOM 1677 C CA . TRP A 1 216 ? -19.217 3.147 13.477 1.00 97.69 216 TRP A CA 1
ATOM 1678 C C . TRP A 1 216 ? -19.239 4.055 14.705 1.00 97.69 216 TRP A C 1
ATOM 1680 O O . TRP A 1 216 ? -19.675 5.203 14.634 1.00 97.69 216 TRP A O 1
ATOM 1690 N N . ILE A 1 217 ? -18.708 3.560 15.815 1.00 98.06 217 ILE A N 1
ATOM 1691 C CA . ILE A 1 217 ? -18.491 4.297 17.058 1.00 98.06 217 ILE A CA 1
ATOM 1692 C C . ILE A 1 217 ? -17.073 4.867 17.027 1.00 98.06 217 ILE A C 1
ATOM 1694 O O . ILE A 1 217 ? -16.115 4.145 16.749 1.00 98.06 217 ILE A O 1
ATOM 1698 N N . GLN A 1 218 ? -16.917 6.160 17.318 1.00 98.00 218 GLN A N 1
ATOM 1699 C CA . GLN A 1 218 ? -15.597 6.757 17.513 1.00 98.00 218 GLN A CA 1
ATOM 1700 C C . GLN A 1 218 ? -15.063 6.340 18.888 1.00 98.00 218 GLN A C 1
ATOM 1702 O O . GLN A 1 218 ? -15.550 6.823 19.905 1.00 98.00 218 GLN A O 1
ATOM 1707 N N . GLY A 1 219 ? -14.078 5.441 18.920 1.00 96.69 219 GLY A N 1
ATOM 1708 C CA . G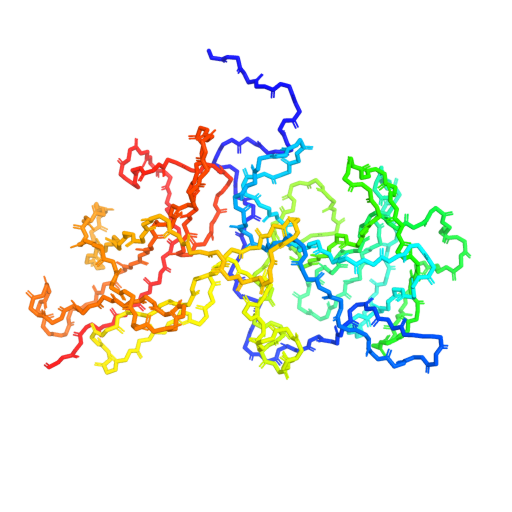LY A 1 219 ? -13.501 4.939 20.169 1.00 96.69 219 GLY A CA 1
ATOM 1709 C C . GLY A 1 219 ? -12.583 5.952 20.849 1.00 96.69 219 GLY A C 1
ATOM 1710 O O . GLY A 1 219 ? -12.619 6.098 22.065 1.00 96.69 219 GLY A O 1
ATOM 1711 N N . GLY A 1 220 ? -11.784 6.681 20.066 1.00 97.06 220 GLY A N 1
ATOM 1712 C CA . GLY A 1 220 ? -10.871 7.706 20.575 1.00 97.06 220 GLY A CA 1
ATOM 1713 C C . GLY A 1 220 ? -9.504 7.671 19.900 1.00 97.06 220 GLY A C 1
ATOM 1714 O O . GLY A 1 220 ? -9.296 6.965 18.912 1.00 97.06 220 GLY A O 1
ATOM 1715 N N . SER A 1 221 ? -8.568 8.462 20.421 1.00 97.56 221 SER A N 1
ATOM 1716 C CA . SER A 1 221 ? -7.204 8.527 19.893 1.00 97.56 221 SER A CA 1
ATOM 1717 C C . SER A 1 221 ? -6.414 7.266 20.231 1.00 97.56 221 SER A C 1
ATOM 1719 O O . SER A 1 221 ? -6.336 6.871 21.397 1.00 97.56 221 SER A O 1
ATOM 1721 N N . MET A 1 222 ? -5.768 6.677 19.225 1.00 97.94 222 MET A N 1
ATOM 1722 C CA . MET A 1 222 ? -4.741 5.664 19.449 1.00 97.94 222 MET A CA 1
ATOM 1723 C C . MET A 1 222 ? -3.497 6.330 20.051 1.00 97.94 222 MET A C 1
ATOM 1725 O O . MET A 1 222 ? -3.029 7.356 19.552 1.00 97.94 222 MET A O 1
ATOM 1729 N N . GLN A 1 223 ? -2.961 5.749 21.119 1.00 96.31 223 GLN A N 1
ATOM 1730 C CA . GLN A 1 223 ? -1.820 6.275 21.860 1.00 96.31 223 GLN A CA 1
ATOM 1731 C C . GLN A 1 223 ? -0.512 5.819 21.226 1.00 96.31 223 GLN A C 1
ATOM 1733 O O . GLN A 1 223 ? -0.335 4.633 20.937 1.00 96.31 223 GLN A O 1
ATOM 1738 N N . ARG A 1 224 ? 0.413 6.759 21.025 1.00 94.69 224 ARG A N 1
ATOM 1739 C CA . ARG A 1 224 ? 1.746 6.458 20.506 1.00 94.69 224 ARG A CA 1
ATOM 1740 C C . ARG A 1 224 ? 2.623 5.873 21.610 1.00 94.69 224 ARG A C 1
ATOM 1742 O O . ARG A 1 224 ? 2.739 6.460 22.684 1.00 94.69 224 ARG A O 1
ATOM 1749 N N . ASN A 1 225 ? 3.286 4.757 21.331 1.00 85.62 225 ASN A N 1
ATOM 1750 C CA . ASN A 1 225 ? 4.216 4.136 22.266 1.00 85.62 225 ASN A CA 1
ATOM 1751 C C . ASN A 1 225 ? 5.608 4.798 22.193 1.00 85.62 225 ASN A C 1
ATOM 1753 O O . ASN A 1 225 ? 6.442 4.440 21.354 1.00 85.62 225 ASN A O 1
ATOM 1757 N N . GLY A 1 226 ? 5.853 5.776 23.070 1.00 77.94 226 GLY A N 1
ATOM 1758 C CA . GLY A 1 226 ? 7.171 6.382 23.288 1.00 77.94 226 GLY A CA 1
ATOM 1759 C C . GLY A 1 226 ? 7.844 6.896 22.007 1.00 77.94 226 GLY A C 1
ATOM 1760 O O . GLY A 1 226 ? 7.253 7.648 21.231 1.00 77.94 226 GLY A O 1
ATOM 1761 N N . SER A 1 227 ? 9.097 6.487 21.784 1.00 71.62 227 SER A N 1
ATOM 1762 C CA . SER A 1 227 ? 9.906 6.867 20.615 1.00 71.62 227 SER A CA 1
ATOM 1763 C C . SER A 1 227 ? 9.571 6.085 19.338 1.00 71.62 227 SER A C 1
ATOM 1765 O O . SER A 1 227 ? 10.089 6.409 18.269 1.00 71.62 227 SER A O 1
ATOM 1767 N N . THR A 1 228 ? 8.700 5.074 19.409 1.00 81.12 228 THR A N 1
ATOM 1768 C CA . THR A 1 228 ? 8.352 4.234 18.253 1.00 81.12 228 THR A CA 1
ATOM 1769 C C . THR A 1 228 ? 7.278 4.884 17.380 1.00 81.12 228 THR A C 1
ATOM 1771 O O . THR A 1 228 ? 6.677 5.885 17.754 1.00 81.12 228 THR A O 1
ATOM 1774 N N . TYR A 1 229 ? 7.010 4.322 16.203 1.00 90.19 229 TYR A N 1
ATOM 1775 C CA . TYR A 1 229 ? 5.910 4.737 15.319 1.00 90.19 229 TYR A CA 1
ATOM 1776 C C . TYR A 1 229 ? 4.637 3.905 15.528 1.00 90.19 229 TYR A C 1
ATOM 1778 O O . TYR A 1 229 ? 3.776 3.826 14.653 1.00 90.19 229 TYR A O 1
ATOM 1786 N N . GLU A 1 230 ? 4.555 3.224 16.666 1.00 94.38 230 GLU A N 1
ATOM 1787 C CA . GLU A 1 230 ? 3.458 2.344 17.029 1.00 94.38 230 GLU A CA 1
ATOM 1788 C C . GLU A 1 230 ? 2.346 3.127 17.724 1.00 94.38 230 GLU A C 1
ATOM 1790 O O . GLU A 1 230 ? 2.594 3.873 18.670 1.00 94.38 230 GLU A O 1
ATOM 1795 N N . TYR A 1 231 ? 1.119 2.908 17.269 1.00 97.31 231 TYR A N 1
ATOM 1796 C CA . TYR A 1 231 ? -0.106 3.475 17.801 1.00 97.31 231 TYR A CA 1
ATOM 1797 C C . TYR A 1 231 ? -0.992 2.339 18.288 1.00 97.31 231 TYR A C 1
ATOM 1799 O O . TYR A 1 231 ? -1.229 1.373 17.557 1.00 97.31 231 TYR A O 1
ATOM 1807 N N . THR A 1 232 ? -1.489 2.457 19.516 1.00 97.56 232 THR A N 1
ATOM 1808 C CA . THR A 1 232 ? -2.270 1.409 20.175 1.00 97.56 232 THR A CA 1
ATOM 1809 C C . THR A 1 232 ? -3.595 1.920 20.720 1.00 97.56 232 THR A C 1
ATOM 1811 O O . THR A 1 232 ? -3.731 3.090 21.070 1.00 97.56 232 THR A O 1
ATOM 1814 N N . PHE A 1 233 ? -4.588 1.042 20.799 1.00 98.00 233 PHE A N 1
ATOM 1815 C CA . PHE A 1 233 ? -5.853 1.313 21.474 1.00 98.00 233 PHE A CA 1
ATOM 1816 C C . PHE A 1 233 ? -6.258 0.090 22.289 1.00 98.00 233 PHE A C 1
ATOM 1818 O O . PHE A 1 233 ? -6.390 -1.000 21.731 1.00 98.00 233 PHE A O 1
ATOM 1825 N N . ASN A 1 234 ? -6.431 0.266 23.599 1.00 97.38 234 ASN A N 1
ATOM 1826 C CA . ASN A 1 234 ? -6.868 -0.803 24.490 1.00 97.38 234 ASN A CA 1
ATOM 1827 C C . ASN A 1 234 ? -8.402 -0.846 24.539 1.00 97.38 234 ASN A C 1
ATOM 1829 O O . ASN A 1 234 ? -9.037 0.142 24.894 1.00 97.38 234 ASN A O 1
ATOM 1833 N N . PHE A 1 235 ? -8.978 -1.992 24.185 1.00 97.69 235 PHE A N 1
ATOM 1834 C CA . PHE A 1 235 ? -10.415 -2.260 24.230 1.00 97.69 235 PHE A CA 1
ATOM 1835 C C . PHE A 1 235 ? -10.905 -2.796 25.578 1.00 97.69 235 PHE A C 1
ATOM 1837 O O . PHE A 1 235 ? -12.102 -3.026 25.742 1.00 97.69 235 PHE A O 1
ATOM 1844 N N . GLU A 1 236 ? -10.011 -3.002 26.541 1.00 95.06 236 GLU A N 1
ATOM 1845 C CA . GLU A 1 236 ? -10.377 -3.394 27.898 1.00 95.06 236 GLU A CA 1
ATOM 1846 C C . GLU A 1 236 ? -11.401 -2.422 28.492 1.00 95.06 236 GLU A C 1
ATOM 1848 O O . GLU A 1 236 ? -11.171 -1.214 28.550 1.00 95.06 236 GLU A O 1
ATOM 1853 N N . ASN A 1 237 ? -12.554 -2.959 28.893 1.00 93.75 237 ASN A N 1
ATOM 1854 C CA . ASN A 1 237 ? -13.712 -2.217 29.402 1.00 93.75 237 ASN A CA 1
ATOM 1855 C C . ASN A 1 237 ? -14.355 -1.222 28.415 1.00 93.75 237 ASN A C 1
ATOM 1857 O O . ASN A 1 237 ? -15.302 -0.532 28.785 1.00 93.75 237 ASN A O 1
ATOM 1861 N N . VAL A 1 238 ? -13.902 -1.173 27.158 1.00 96.88 238 VAL A N 1
ATOM 1862 C CA . VAL A 1 238 ? -14.590 -0.455 26.068 1.00 96.88 238 VAL A CA 1
ATOM 1863 C C . VAL A 1 238 ? -15.757 -1.291 25.548 1.00 96.88 238 VAL A C 1
ATOM 1865 O O . VAL A 1 238 ? -16.827 -0.763 25.254 1.00 96.88 238 VAL A O 1
ATOM 1868 N N . VAL A 1 239 ? -15.554 -2.606 25.457 1.00 96.62 239 VAL A N 1
ATOM 1869 C CA . VAL A 1 239 ? -16.583 -3.604 25.145 1.00 96.62 239 VAL A CA 1
ATOM 1870 C C . VAL A 1 239 ? -16.443 -4.794 26.100 1.00 96.62 239 VAL A C 1
ATOM 1872 O O . VAL A 1 239 ? -15.338 -5.032 26.589 1.00 96.62 239 VAL A O 1
ATOM 1875 N N . PRO A 1 240 ? -17.516 -5.566 26.360 1.00 97.25 240 PRO A N 1
ATOM 1876 C CA . PRO A 1 240 ? -17.415 -6.787 27.158 1.00 97.25 240 PRO A CA 1
ATOM 1877 C C . PRO A 1 240 ? -16.381 -7.776 26.593 1.00 97.25 240 PRO A C 1
ATOM 1879 O O . PRO A 1 240 ? -16.259 -7.923 25.373 1.00 97.25 240 PRO A O 1
ATOM 1882 N N . SER A 1 241 ? -15.675 -8.496 27.469 1.00 97.69 241 SER A N 1
ATOM 1883 C CA . SER A 1 241 ? -14.801 -9.613 27.074 1.00 97.69 241 SER A CA 1
ATOM 1884 C C . SER A 1 241 ? -15.612 -10.672 26.303 1.00 97.69 241 SER A C 1
ATOM 1886 O O . SER A 1 241 ? -16.763 -10.953 26.634 1.00 97.69 241 SER A O 1
ATOM 1888 N N . GLY A 1 242 ? -15.043 -11.214 25.228 1.00 97.69 242 GLY A N 1
ATOM 1889 C CA . GLY A 1 242 ? -15.708 -12.081 24.250 1.00 97.69 242 GLY A CA 1
ATOM 1890 C C . GLY A 1 242 ? -16.417 -11.350 23.099 1.00 97.69 242 GLY A C 1
ATOM 1891 O O . GLY A 1 242 ? -16.954 -12.008 22.208 1.00 97.69 242 GLY A O 1
ATOM 1892 N N . THR A 1 243 ? -16.427 -10.011 23.064 1.00 98.19 243 THR A N 1
ATOM 1893 C CA . THR A 1 243 ? -17.134 -9.266 22.005 1.00 98.19 243 THR A CA 1
ATOM 1894 C C . THR A 1 243 ? -16.390 -9.328 20.672 1.00 98.19 243 THR A C 1
ATOM 1896 O O . THR A 1 243 ? -15.236 -8.912 20.563 1.00 98.19 243 THR A O 1
ATOM 1899 N N . ASN A 1 244 ? -17.086 -9.766 19.621 1.00 98.19 244 ASN A N 1
ATOM 1900 C CA . ASN A 1 244 ? -16.606 -9.669 18.245 1.00 98.19 244 ASN A CA 1
ATOM 1901 C C . ASN A 1 244 ? -16.796 -8.246 17.718 1.00 98.19 244 ASN A C 1
ATOM 1903 O O . ASN A 1 244 ? -17.925 -7.753 17.627 1.00 98.19 244 ASN A O 1
ATOM 1907 N N . ILE A 1 245 ? -15.701 -7.605 17.320 1.00 98.00 245 ILE A N 1
ATOM 1908 C CA . ILE A 1 245 ? -15.719 -6.252 16.770 1.00 98.00 245 ILE A CA 1
ATOM 1909 C C . ILE A 1 245 ? -15.134 -6.200 15.362 1.00 98.00 245 ILE A C 1
ATOM 1911 O O . ILE A 1 245 ? -14.291 -7.010 14.969 1.00 98.00 245 ILE A O 1
ATOM 1915 N N . GLN A 1 246 ? -15.546 -5.171 14.634 1.00 98.00 246 GLN A N 1
ATOM 1916 C CA . GLN A 1 246 ? -14.854 -4.656 13.462 1.00 98.00 246 GLN A CA 1
ATOM 1917 C C . GLN A 1 246 ? -14.277 -3.291 13.810 1.00 98.00 246 GLN A C 1
ATOM 1919 O O . GLN A 1 246 ? -14.910 -2.520 14.530 1.00 98.00 246 GLN A O 1
ATOM 1924 N N . TRP A 1 247 ? -13.088 -2.980 13.309 1.00 97.88 247 TRP A N 1
ATOM 1925 C CA . TRP A 1 247 ? -12.416 -1.719 13.603 1.00 97.88 247 TRP A CA 1
ATOM 1926 C C . TRP A 1 247 ? -11.613 -1.202 12.415 1.00 97.88 247 TRP A C 1
ATOM 1928 O O . TRP A 1 247 ? -11.238 -1.940 11.502 1.00 97.88 247 TRP A O 1
ATOM 1938 N N . MET A 1 248 ? -11.357 0.096 12.448 1.00 98.00 248 MET A N 1
ATOM 1939 C CA . MET A 1 248 ? -10.506 0.813 11.511 1.00 98.00 248 MET A CA 1
ATOM 1940 C C . MET A 1 248 ? -9.935 2.054 12.196 1.00 98.00 248 MET A C 1
ATOM 1942 O O . MET A 1 248 ? -10.407 2.469 13.256 1.00 98.00 248 MET A O 1
ATOM 1946 N N . ALA A 1 249 ? -8.932 2.672 11.587 1.00 98.44 249 ALA A N 1
ATOM 1947 C CA . ALA A 1 249 ? -8.364 3.921 12.069 1.00 98.44 249 ALA A CA 1
ATOM 1948 C C . ALA A 1 249 ? -8.352 4.977 10.966 1.00 98.44 249 ALA A C 1
ATOM 1950 O O . ALA A 1 249 ? -7.981 4.692 9.826 1.00 98.44 249 ALA A O 1
ATOM 1951 N N . ARG A 1 250 ? -8.716 6.210 11.322 1.00 98.25 250 ARG A N 1
ATOM 1952 C CA . ARG A 1 250 ? -8.473 7.393 10.498 1.00 98.25 250 ARG A CA 1
ATOM 1953 C C . ARG A 1 250 ? -7.132 7.992 10.892 1.00 98.25 250 ARG A C 1
ATOM 1955 O O . ARG A 1 250 ? -6.932 8.341 12.055 1.00 98.25 250 ARG A O 1
ATOM 1962 N N . ILE A 1 251 ? -6.242 8.137 9.923 1.00 97.94 251 ILE A N 1
ATOM 1963 C CA . ILE A 1 251 ? -4.895 8.672 10.101 1.00 97.94 251 ILE A CA 1
ATOM 1964 C C . ILE A 1 251 ? -4.848 10.031 9.417 1.00 97.94 251 ILE A C 1
ATOM 1966 O O . ILE A 1 251 ? -5.015 10.106 8.203 1.00 97.94 251 ILE A O 1
ATOM 1970 N N . THR A 1 252 ? -4.621 11.095 10.182 1.00 96.88 252 THR A N 1
ATOM 1971 C CA . THR A 1 252 ? -4.528 12.464 9.659 1.00 96.88 252 THR A CA 1
ATOM 1972 C C . THR A 1 252 ? -3.064 12.874 9.584 1.00 96.88 252 THR A C 1
ATOM 1974 O O . THR A 1 252 ? -2.364 12.845 10.596 1.00 96.88 252 THR A O 1
ATOM 1977 N N . ARG A 1 253 ? -2.596 13.257 8.399 1.00 94.12 253 ARG A N 1
ATOM 1978 C CA . ARG A 1 253 ? -1.275 13.842 8.158 1.00 94.12 253 ARG A CA 1
ATOM 1979 C C . ARG A 1 253 ? -1.320 15.345 8.443 1.00 94.12 253 ARG A C 1
ATOM 1981 O O . ARG A 1 253 ? -2.334 15.985 8.181 1.00 94.12 253 ARG A O 1
ATOM 1988 N N . ASN A 1 254 ? -0.228 15.917 8.947 1.00 91.81 254 ASN A N 1
ATOM 1989 C CA . ASN A 1 254 ? -0.135 17.353 9.220 1.00 91.81 254 ASN A CA 1
ATOM 1990 C C . ASN A 1 254 ? 0.091 18.162 7.923 1.00 91.81 254 ASN A C 1
ATOM 1992 O O . ASN A 1 254 ? 1.180 18.677 7.682 1.00 91.81 254 ASN A O 1
ATOM 1996 N N . LEU A 1 255 ? -0.927 18.225 7.058 1.00 89.56 255 LEU A N 1
ATOM 1997 C CA . LEU A 1 255 ? -0.918 18.982 5.803 1.00 89.56 255 LEU A CA 1
ATOM 1998 C C . LEU A 1 255 ? -2.148 19.888 5.696 1.00 89.56 255 LEU A C 1
ATOM 2000 O O . LEU A 1 255 ? -3.275 19.457 5.935 1.00 89.56 255 LEU A O 1
ATOM 2004 N N . SER A 1 256 ? -1.942 21.117 5.228 1.00 90.44 256 SER A N 1
ATOM 2005 C CA . SER A 1 256 ? -3.014 22.083 4.956 1.00 90.44 256 SER A CA 1
ATOM 2006 C C . SER A 1 256 ? -3.634 21.863 3.570 1.00 90.44 256 SER A C 1
ATOM 2008 O O . SER A 1 256 ? -3.411 22.640 2.646 1.00 90.44 256 SER A O 1
ATOM 2010 N N . ILE A 1 257 ? -4.396 20.778 3.417 1.00 90.06 257 ILE A N 1
ATOM 2011 C CA . ILE A 1 257 ? -5.114 20.396 2.185 1.00 90.06 257 ILE A CA 1
ATOM 2012 C C . ILE A 1 257 ? -6.538 19.926 2.519 1.00 90.06 257 ILE A C 1
ATOM 2014 O O . ILE A 1 257 ? -6.832 19.622 3.670 1.00 90.06 257 ILE A O 1
ATOM 2018 N N . SER A 1 258 ? -7.426 19.819 1.524 1.00 89.31 258 SER A N 1
ATOM 2019 C CA . SER A 1 258 ? -8.837 19.440 1.748 1.00 89.31 258 SER A CA 1
ATOM 2020 C C . SER A 1 258 ? -9.033 18.013 2.278 1.00 89.31 258 SER A C 1
ATOM 2022 O O . SER A 1 258 ? -9.979 17.757 3.017 1.00 89.31 258 SER A O 1
ATOM 2024 N N . TYR A 1 259 ? -8.136 17.086 1.926 1.00 92.38 259 TYR A N 1
ATOM 2025 C CA . TYR A 1 259 ? -8.204 15.674 2.321 1.00 92.38 259 TYR A CA 1
ATOM 2026 C C . TYR A 1 259 ? -6.899 15.235 2.998 1.00 92.38 259 TYR A C 1
ATOM 2028 O O . TYR A 1 259 ? -6.128 14.488 2.401 1.00 92.38 259 TYR A O 1
ATOM 2036 N N . PRO A 1 260 ? -6.613 15.693 4.232 1.00 94.56 260 PRO A N 1
ATOM 2037 C CA . PRO A 1 260 ? -5.350 15.419 4.914 1.00 94.56 260 PRO A CA 1
ATOM 2038 C C . PRO A 1 260 ? -5.315 14.036 5.586 1.00 94.56 260 PRO A C 1
ATOM 2040 O O . PRO A 1 260 ? -4.445 13.780 6.409 1.00 94.56 260 PRO A O 1
ATOM 2043 N N . TYR A 1 261 ? -6.266 13.142 5.300 1.00 96.00 261 TYR A N 1
ATOM 2044 C CA . TYR A 1 261 ? -6.434 11.883 6.026 1.00 96.00 261 TYR A CA 1
ATOM 2045 C C . TYR A 1 261 ? -6.605 10.675 5.107 1.00 96.00 261 TYR A C 1
ATOM 2047 O O . TYR A 1 261 ? -7.091 10.778 3.982 1.00 96.00 261 TYR A O 1
ATOM 2055 N N . VAL A 1 262 ? -6.245 9.511 5.641 1.00 96.62 262 VAL A N 1
ATOM 2056 C CA . VAL A 1 262 ? -6.462 8.182 5.056 1.00 96.62 262 VAL A CA 1
ATOM 2057 C C . VAL A 1 262 ? -7.061 7.238 6.087 1.00 96.62 262 VAL A C 1
ATOM 2059 O O . VAL A 1 262 ? -7.113 7.541 7.281 1.00 96.62 262 VAL A O 1
ATOM 2062 N N . TRP A 1 263 ? -7.512 6.079 5.618 1.00 97.69 263 TRP A N 1
ATOM 2063 C CA . TRP A 1 263 ? -8.071 5.025 6.454 1.00 97.69 263 TRP A CA 1
ATOM 2064 C C . TRP A 1 263 ? -7.165 3.793 6.464 1.00 97.69 263 TRP A C 1
ATOM 2066 O O . TRP A 1 263 ? -6.512 3.482 5.466 1.00 97.69 263 TRP A O 1
ATOM 2076 N N . ALA A 1 264 ? -7.139 3.106 7.603 1.00 97.62 264 ALA A N 1
ATOM 2077 C CA . ALA A 1 264 ? -6.538 1.794 7.790 1.00 97.62 264 ALA A CA 1
ATOM 2078 C C . ALA A 1 264 ? -7.634 0.820 8.277 1.00 97.62 264 ALA A C 1
ATOM 2080 O O . ALA A 1 264 ? -8.117 1.001 9.397 1.00 97.62 264 ALA A O 1
ATOM 2081 N N . PRO A 1 265 ? -8.039 -0.186 7.476 1.00 97.44 265 PRO A N 1
ATOM 2082 C CA . PRO A 1 265 ? -7.532 -0.492 6.137 1.00 97.44 265 PRO A CA 1
ATOM 2083 C C . PRO A 1 265 ? -7.917 0.564 5.087 1.00 97.44 265 PRO A C 1
ATOM 2085 O O . PRO A 1 265 ? -8.968 1.199 5.183 1.00 97.44 265 PRO A O 1
ATOM 2088 N N . ALA A 1 266 ? -7.081 0.722 4.058 1.00 97.31 266 ALA A N 1
ATOM 2089 C CA . ALA A 1 266 ? -7.403 1.574 2.917 1.00 97.31 266 ALA A CA 1
ATOM 2090 C C . ALA A 1 266 ? -8.383 0.863 1.977 1.00 97.31 266 ALA A C 1
ATOM 2092 O O . ALA A 1 266 ? -8.340 -0.358 1.831 1.00 97.31 266 ALA A O 1
ATOM 2093 N N . LYS A 1 267 ? -9.245 1.634 1.312 1.00 97.00 267 LYS A N 1
ATOM 2094 C CA . LYS A 1 267 ? -10.176 1.108 0.300 1.00 97.00 267 LYS A CA 1
ATOM 2095 C C . LYS A 1 267 ? -10.432 2.111 -0.816 1.00 97.00 267 LYS A C 1
ATOM 2097 O O . LYS A 1 267 ? -10.324 1.784 -1.995 1.00 97.00 267 LYS A O 1
ATOM 2102 N N . TYR A 1 268 ? -10.746 3.339 -0.424 1.00 96.25 268 TYR A N 1
ATOM 2103 C CA . TYR A 1 268 ? -11.271 4.357 -1.320 1.00 96.25 268 TYR A CA 1
ATOM 2104 C C . TYR A 1 268 ? -10.295 5.508 -1.564 1.00 96.25 268 TYR A C 1
ATOM 2106 O O . TYR A 1 268 ? -9.483 5.845 -0.701 1.00 96.25 268 TYR A O 1
ATOM 2114 N N . TYR A 1 269 ? -10.448 6.163 -2.713 1.00 95.06 269 TYR A N 1
ATOM 2115 C CA . TYR A 1 269 ? -9.849 7.457 -3.014 1.00 95.06 269 TYR A CA 1
ATOM 2116 C C . TYR A 1 269 ? -10.656 8.582 -2.348 1.00 95.06 269 TYR A C 1
ATOM 2118 O O . TYR A 1 269 ? -11.847 8.725 -2.618 1.00 95.06 269 TYR A O 1
ATOM 2126 N N . ARG A 1 270 ? -10.017 9.367 -1.468 1.00 92.69 270 ARG A N 1
ATOM 2127 C CA . ARG A 1 270 ? -10.615 10.519 -0.753 1.00 92.69 270 ARG A CA 1
ATOM 2128 C C . ARG A 1 270 ? -12.015 10.251 -0.154 1.00 92.69 270 ARG A C 1
ATOM 2130 O O . ARG A 1 270 ? -12.948 11.003 -0.424 1.00 92.69 270 ARG A O 1
ATOM 2137 N N . PRO A 1 271 ? -12.202 9.176 0.636 1.00 93.38 271 PRO A N 1
ATOM 2138 C CA . PRO A 1 271 ? -13.472 8.956 1.325 1.00 93.38 271 PRO A CA 1
ATOM 2139 C C . PRO A 1 271 ? -13.713 10.051 2.372 1.00 93.38 271 PRO A C 1
ATOM 2141 O O . PRO A 1 271 ? -12.771 10.705 2.800 1.00 93.38 271 PRO A O 1
ATOM 2144 N N . SER A 1 272 ? -14.948 10.190 2.855 1.00 94.38 272 SER A N 1
ATOM 2145 C CA . SER A 1 272 ? -15.294 11.075 3.976 1.00 94.38 272 SER A CA 1
ATOM 2146 C C . SER A 1 272 ? -14.470 10.784 5.232 1.00 94.38 272 SER A C 1
ATOM 2148 O O . SER A 1 272 ? -14.105 9.635 5.521 1.00 94.38 272 SER A O 1
ATOM 2150 N N . SER A 1 273 ? -14.239 11.838 6.014 1.00 94.06 273 SER A N 1
ATOM 2151 C CA . SER A 1 273 ? -13.630 11.785 7.342 1.00 94.06 273 SER A CA 1
ATOM 2152 C C . SER A 1 273 ? -14.580 11.212 8.392 1.00 94.06 273 SER A C 1
ATOM 2154 O O . SER A 1 273 ? -14.108 10.735 9.426 1.00 94.06 273 SER A O 1
ATOM 2156 N N . ASN A 1 274 ? -15.892 11.244 8.140 1.00 94.81 274 ASN A N 1
ATOM 2157 C CA . ASN A 1 274 ? -16.908 10.598 8.958 1.00 94.81 274 ASN A CA 1
ATOM 2158 C C . ASN A 1 274 ? -17.349 9.292 8.273 1.00 94.81 274 ASN A C 1
ATOM 2160 O O . ASN A 1 274 ? -18.012 9.344 7.236 1.00 94.81 274 ASN A O 1
ATOM 2164 N N . PRO A 1 275 ? -17.048 8.121 8.853 1.00 94.50 275 PRO A N 1
ATOM 2165 C CA . PRO A 1 275 ? -17.370 6.840 8.237 1.00 94.50 275 PRO A CA 1
ATOM 2166 C C . PRO A 1 275 ? -18.869 6.507 8.238 1.00 94.50 275 PRO A C 1
ATOM 2168 O O . PRO A 1 275 ? -19.268 5.528 7.618 1.00 94.50 275 PRO A O 1
ATOM 2171 N N . ASN A 1 276 ? -19.696 7.313 8.913 1.00 95.19 276 ASN A N 1
ATOM 2172 C CA . ASN A 1 276 ? -21.154 7.194 8.916 1.00 95.19 276 ASN A CA 1
ATOM 2173 C C . ASN A 1 276 ? -21.849 8.236 8.022 1.00 95.19 276 ASN A C 1
ATOM 2175 O O . ASN A 1 276 ? -23.075 8.268 7.989 1.00 95.19 276 ASN A O 1
ATOM 2179 N N . SER A 1 277 ? -21.117 9.127 7.336 1.00 92.12 277 SER A N 1
ATOM 2180 C CA . SER A 1 277 ? -21.758 10.196 6.547 1.00 92.12 277 SER A CA 1
ATOM 2181 C C . SER A 1 277 ? -22.364 9.716 5.233 1.00 92.12 277 SER A C 1
ATOM 2183 O O . SER A 1 277 ? -23.131 10.450 4.624 1.00 92.12 277 SER A O 1
ATOM 2185 N N . ASN A 1 278 ? -21.980 8.529 4.765 1.00 84.94 278 ASN A N 1
ATOM 2186 C CA . ASN A 1 278 ? -22.380 7.982 3.475 1.00 84.94 278 ASN A CA 1
ATOM 2187 C C . ASN A 1 278 ? -22.711 6.490 3.611 1.00 84.94 278 ASN A C 1
ATOM 2189 O O . ASN A 1 278 ? -22.303 5.840 4.570 1.00 84.94 278 ASN A O 1
ATOM 2193 N N . SER A 1 279 ? -23.400 5.931 2.616 1.00 87.12 279 SER A N 1
ATOM 2194 C CA . SER A 1 279 ? -23.775 4.510 2.567 1.00 87.12 279 SER A CA 1
ATOM 2195 C C . SER A 1 279 ? -22.646 3.570 2.115 1.00 87.12 279 SER A C 1
ATOM 2197 O O . SER A 1 279 ? -22.829 2.353 2.108 1.00 87.12 279 SER A O 1
ATOM 2199 N N . TYR A 1 280 ? -21.477 4.100 1.735 1.00 91.44 280 TYR A N 1
ATOM 2200 C CA . TYR A 1 280 ? -20.362 3.291 1.238 1.00 91.44 280 TYR A CA 1
ATOM 2201 C C . TYR A 1 280 ? -19.769 2.390 2.337 1.00 91.44 280 TYR A C 1
ATOM 2203 O O . TYR A 1 280 ? -19.362 2.892 3.387 1.00 91.44 280 TYR A O 1
ATOM 2211 N N . PRO A 1 281 ? -19.622 1.071 2.105 1.00 92.19 281 PRO A N 1
ATOM 2212 C CA . PRO A 1 281 ? -19.051 0.161 3.094 1.00 92.19 281 PRO A CA 1
ATOM 2213 C C . PRO A 1 281 ? -17.525 0.307 3.157 1.00 92.19 281 PRO A C 1
ATOM 2215 O O . PRO A 1 281 ? -16.819 -0.043 2.204 1.00 92.19 281 PRO A O 1
ATOM 2218 N N . TYR A 1 282 ? -17.005 0.819 4.273 1.00 95.25 282 TYR A N 1
ATOM 2219 C CA . TYR A 1 282 ? -15.565 0.911 4.543 1.00 95.25 282 TYR A CA 1
ATOM 2220 C C . TYR A 1 282 ? -14.952 -0.480 4.766 1.00 95.25 282 TYR A C 1
ATOM 2222 O O . TYR A 1 282 ? -15.630 -1.405 5.217 1.00 95.25 282 TYR A O 1
ATOM 2230 N N . ALA A 1 283 ? -13.664 -0.629 4.442 1.00 96.00 283 ALA A N 1
ATOM 2231 C CA . ALA A 1 283 ? -12.902 -1.812 4.830 1.00 96.00 283 ALA A CA 1
ATOM 2232 C C . ALA A 1 283 ? -12.630 -1.798 6.339 1.00 96.00 283 ALA A C 1
ATOM 2234 O O . ALA A 1 283 ? -12.590 -0.737 6.961 1.00 96.00 283 ALA A O 1
ATOM 2235 N N . TYR A 1 284 ? -12.426 -2.977 6.916 1.00 97.00 284 TYR A N 1
ATOM 2236 C CA . TYR A 1 284 ? -12.228 -3.125 8.350 1.00 97.00 284 TYR A CA 1
ATOM 2237 C C . TYR A 1 284 ? -11.315 -4.300 8.682 1.00 97.00 284 TYR A C 1
ATOM 2239 O O . TYR A 1 284 ? -11.218 -5.279 7.943 1.00 97.00 284 TYR A O 1
ATOM 2247 N N . PHE A 1 285 ? -10.671 -4.198 9.835 1.00 96.75 285 PHE A N 1
ATOM 2248 C CA . PHE A 1 285 ? -10.089 -5.326 10.543 1.00 96.75 285 PHE A CA 1
ATOM 2249 C C . PHE A 1 285 ? -11.149 -5.926 11.477 1.00 96.75 285 PHE A C 1
ATOM 2251 O O . PHE A 1 285 ? -12.094 -5.238 11.860 1.00 96.75 285 PHE A O 1
ATOM 2258 N N . SER A 1 286 ? -11.000 -7.191 11.865 1.00 96.06 286 SER A N 1
ATOM 2259 C CA . SER A 1 286 ? -11.895 -7.850 12.831 1.00 96.06 286 SER A CA 1
ATOM 2260 C C . SER A 1 286 ? -11.089 -8.492 13.951 1.00 96.06 286 SER A C 1
ATOM 2262 O O . SER A 1 286 ? -9.939 -8.867 13.726 1.00 96.06 286 SER A O 1
ATOM 2264 N N . ASN A 1 287 ? -11.677 -8.601 15.142 1.00 97.19 287 ASN A N 1
ATOM 2265 C CA . ASN A 1 287 ? -11.103 -9.346 16.262 1.00 97.19 287 ASN A CA 1
ATOM 2266 C C . ASN A 1 287 ? -12.164 -9.680 17.316 1.00 97.19 287 ASN A C 1
ATOM 2268 O O . ASN A 1 287 ? -13.165 -8.970 17.436 1.00 97.19 287 ASN A O 1
ATOM 2272 N N . THR A 1 288 ? -11.905 -10.708 18.119 1.00 97.44 288 THR A N 1
ATOM 2273 C CA . THR A 1 288 ? -12.640 -10.975 19.360 1.00 97.44 288 THR A CA 1
ATOM 2274 C C . THR A 1 288 ? -11.877 -10.351 20.522 1.00 97.44 288 THR A C 1
ATOM 2276 O O . THR A 1 288 ? -10.749 -10.753 20.803 1.00 97.44 288 THR A O 1
ATOM 2279 N N . VAL A 1 289 ? -12.471 -9.359 21.188 1.00 97.50 289 VAL A N 1
ATOM 2280 C CA . VAL A 1 289 ? -11.846 -8.703 22.342 1.00 97.50 289 VAL A CA 1
ATOM 2281 C C . VAL A 1 289 ? -11.898 -9.638 23.542 1.00 97.50 289 VAL A C 1
ATOM 2283 O O . VAL A 1 289 ? -12.990 -9.963 23.989 1.00 97.50 289 VAL A O 1
ATOM 2286 N N . THR A 1 290 ? -10.752 -10.049 24.086 1.00 95.25 290 THR A N 1
ATOM 2287 C CA . THR A 1 290 ? -10.692 -10.901 25.289 1.00 95.25 290 THR A CA 1
ATOM 2288 C C . THR A 1 290 ? -9.669 -10.375 26.283 1.00 95.25 290 THR A C 1
ATOM 2290 O O . THR A 1 290 ? -8.549 -10.048 25.891 1.00 95.25 290 THR A O 1
ATOM 2293 N N . TYR A 1 291 ? -10.048 -10.324 27.555 1.00 90.06 291 TYR A N 1
ATOM 2294 C CA . TYR A 1 291 ? -9.221 -9.931 28.693 1.00 90.06 291 TYR A CA 1
ATOM 2295 C C . TYR A 1 291 ? -9.758 -10.542 29.984 1.00 90.06 291 TYR A C 1
ATOM 2297 O O . TYR A 1 291 ? -10.959 -10.918 29.984 1.00 90.06 291 TYR A O 1
#

Sequence (291 aa):
MIQPANAAYSEYSEVFRGVIDSTTRWISPIADSNGNQLWPTVTSKWNEVRNVNGTSPHVGVDLSVQTSKRVVAVADGYLTNLGDRYNTVSLKTANDVYCHYEHMVVNTTGYPNGDYEEGDRIGTAGSTGSTGGEHLHFGAYDQNSTSGRKSYRTETLYRHASSWNYGRNLDTFSQAQWNSNKIARLTIVFSGAGNTHTELPQSVILYYRIVGSTAWIQGGSMQRNGSTYEYTFNFENVVPSGTNIQWMARITRNLSISYPYVWAPAKYYRPSSNPNSNSYPYAYFSNTVTY

Organism: NCBI:txid2749268

InterPro domains:
  IPR011055 Duplicated hybrid motif [G3DSA:2.70.70.10] (23-163)
  IPR011055 Duplicated hybrid motif [SSF51261] (39-144)
  IPR016047 M23ase, beta-sheet core domain [PF01551] (57-144)
  IPR050570 Bacterial cell wall metabolism enzyme [PTHR21666] (33-149)

Secondary structure (DSSP, 8-state):
--PPTT-SS-TT-B-B---S-SS-----SEE-TTS-EE---EEE-BT---SSSS-SS-SSEEE---TTPEEE-SSSEEEEE--STT--EEEE-GGG-EEEEESB-S-GGGS-SEEE-TT-EEEEBB-TT-SSSSBEEEEEESSS-SSS--BPPSGGGGTT-GGGTTTTTTBSEEEEEEETTTEEEEEE-EEETTEEEEEPPSEEEEEEEETT--SPEEEEEPEE-TTSSEEEEE-BTTB-TTEEEEEEEEEE-S--SS--EEEES--BSS--SSTTSSS-----EEEEE--

Radius of gyration: 19.44 Å; chains: 1; bounding box: 50×38×57 Å

Foldseek 3Di:
DDDPPDALDDFFQFAADEALDQDAAWAAQWDDPVLHGDDFQFAFADQAADPDSYFGVDNFTKGDDDWPIFGWDRAKFWWDQPPDQFRWIWGQDPPRKTKIKGNFPPDQPVADTGIDGRSHGRGTWHHGVHPPGTIIGIFIWNDPDPHSIHGYQQLSNQLVPVSCVSSLSHHQKDDQDDDPLFKTKIQGFGHHDVDPRHFAFPFKWKWKDFPPDDAIDTPGTFDDDPRGSMTMDGCVVVDDQQTKMWMKIWTAGPDPDPQRIAIVVGTTRRYDPHPPPDPDDDDTDITGRHD

pLDDT: mean 90.74, std 11.33, range [29.08, 98.56]